Protein AF-A0A953BKZ7-F1 (afdb_monomer)

Nearest PDB structures (foldseek):
  3ayv-assembly4_D  TM=5.550E-01  e=3.483E-03  Thermus thermophilus HB8
  6en3-assembly1_A  TM=4.952E-01  e=7.616E-03  Streptococcus pyogenes
  3bzg-assembly1_A  TM=3.550E-01  e=1.797E-03  Thermus thermophilus
  3c0q-assembly1_A  TM=3.513E-01  e=3.280E-03  Thermus thermophilus
  2q02-assembly1_A  TM=5.111E-01  e=8.981E-02  Salmonella enterica subsp. enterica serovar Typhimurium str. LT2

Structure (mmCIF, N/CA/C/O backbone):
data_AF-A0A953BKZ7-F1
#
_entry.id   AF-A0A953BKZ7-F1
#
loop_
_atom_site.group_PDB
_atom_site.id
_atom_site.type_symbol
_atom_site.label_atom_id
_atom_site.label_alt_id
_atom_site.label_comp_id
_atom_site.label_asym_id
_atom_site.label_entity_id
_atom_site.label_seq_id
_atom_site.pdbx_PDB_ins_code
_atom_site.Cartn_x
_atom_site.Cartn_y
_atom_site.Cartn_z
_atom_site.occupancy
_atom_site.B_iso_or_equiv
_atom_site.auth_seq_id
_atom_site.auth_comp_id
_atom_site.auth_asym_id
_atom_site.auth_atom_id
_atom_site.pdbx_PDB_model_num
ATOM 1 N N . MET A 1 1 ? -6.609 -18.039 8.677 1.00 57.34 1 MET A N 1
ATOM 2 C CA . MET A 1 1 ? -7.449 -17.296 7.707 1.00 57.34 1 MET A CA 1
ATOM 3 C C . MET A 1 1 ? -6.783 -17.400 6.348 1.00 57.34 1 MET A C 1
ATOM 5 O O . MET A 1 1 ? -5.563 -17.446 6.317 1.00 57.34 1 MET A O 1
ATOM 9 N N . GLY A 1 2 ? -7.554 -17.514 5.264 1.00 86.62 2 GLY A N 1
ATOM 10 C CA . GLY A 1 2 ? -6.994 -17.500 3.907 1.00 86.62 2 GLY A CA 1
ATOM 11 C C . GLY A 1 2 ? -6.519 -16.101 3.503 1.00 86.62 2 GLY A C 1
ATOM 12 O O . GLY A 1 2 ? -6.988 -15.110 4.061 1.00 86.62 2 GLY A O 1
ATOM 13 N N . PHE A 1 3 ? -5.602 -16.041 2.539 1.00 94.00 3 PHE A N 1
ATOM 14 C CA . PHE A 1 3 ? -5.091 -14.802 1.952 1.00 94.00 3 PHE A CA 1
ATOM 15 C C . PHE A 1 3 ? -6.224 -14.020 1.264 1.00 94.00 3 PHE A C 1
ATOM 17 O O . PHE A 1 3 ? -6.920 -14.577 0.412 1.00 94.00 3 PHE A O 1
ATOM 24 N N . LYS A 1 4 ? -6.422 -12.745 1.625 1.00 95.50 4 LYS A N 1
ATOM 25 C CA . LYS A 1 4 ? -7.426 -11.864 1.006 1.00 95.50 4 LYS A CA 1
ATOM 26 C C . LYS A 1 4 ? -6.763 -10.871 0.053 1.00 95.50 4 LYS A C 1
ATOM 28 O O . LYS A 1 4 ? -5.707 -10.317 0.355 1.00 95.50 4 LYS A O 1
ATOM 33 N N . LEU A 1 5 ? -7.436 -10.588 -1.060 1.00 97.12 5 LEU A N 1
ATOM 34 C CA . LEU A 1 5 ? -7.135 -9.443 -1.915 1.00 97.12 5 LEU A CA 1
ATOM 35 C C . LEU A 1 5 ? -8.166 -8.345 -1.668 1.00 97.12 5 LEU A C 1
ATOM 37 O O . LEU A 1 5 ? -9.360 -8.546 -1.898 1.00 97.12 5 LEU A O 1
ATOM 41 N N . TYR A 1 6 ? -7.704 -7.191 -1.198 1.00 97.69 6 TYR A N 1
ATOM 42 C CA . TYR A 1 6 ? -8.530 -6.011 -0.991 1.00 97.69 6 TYR A CA 1
ATOM 43 C C . TYR A 1 6 ? -8.588 -5.158 -2.262 1.00 97.69 6 TYR A C 1
ATOM 45 O O . TYR A 1 6 ? -7.582 -4.990 -2.949 1.00 97.69 6 TYR A O 1
ATOM 53 N N . ASN A 1 7 ? -9.760 -4.607 -2.573 1.00 97.00 7 ASN A N 1
ATOM 54 C CA . ASN A 1 7 ? -9.991 -3.767 -3.741 1.00 97.00 7 ASN A CA 1
ATOM 55 C C . ASN A 1 7 ? -9.945 -2.280 -3.383 1.00 97.00 7 ASN A C 1
ATOM 57 O O . ASN A 1 7 ? -10.872 -1.765 -2.757 1.00 97.00 7 ASN A O 1
ATOM 61 N N . LEU A 1 8 ? -8.908 -1.597 -3.857 1.00 95.75 8 LEU A N 1
ATOM 62 C CA . LEU A 1 8 ? -8.793 -0.141 -3.875 1.00 95.75 8 LEU A CA 1
ATOM 63 C C . LEU A 1 8 ? -8.504 0.379 -5.295 1.00 95.75 8 LEU A C 1
ATOM 65 O O . LEU A 1 8 ? -7.878 1.423 -5.482 1.00 95.75 8 LEU A O 1
ATOM 69 N N . LEU A 1 9 ? -8.933 -0.375 -6.308 1.00 95.00 9 LEU A N 1
ATOM 70 C CA . LEU A 1 9 ? -8.812 0.004 -7.709 1.00 95.00 9 LEU A CA 1
ATOM 71 C C . LEU A 1 9 ? -9.889 1.032 -8.069 1.00 95.00 9 LEU A C 1
ATOM 73 O O . LEU A 1 9 ? -11.040 0.931 -7.637 1.00 95.00 9 LEU A O 1
ATOM 77 N N . GLY A 1 10 ? -9.498 2.016 -8.875 1.00 92.31 10 GLY A N 1
ATOM 78 C CA . GLY A 1 10 ? -10.339 3.133 -9.294 1.00 92.31 10 GLY A CA 1
ATOM 79 C C . GLY A 1 10 ? -10.456 3.273 -10.808 1.00 92.31 10 GLY A C 1
ATOM 80 O O . GLY A 1 10 ? -10.409 4.398 -11.295 1.00 92.31 10 GLY A O 1
ATOM 81 N N . PHE A 1 11 ? -10.580 2.168 -11.554 1.00 92.75 11 PHE A N 1
ATOM 82 C CA . PHE A 1 11 ? -10.808 2.236 -13.002 1.00 92.75 11 PHE A CA 1
ATOM 83 C C . PHE A 1 11 ? -12.161 2.901 -13.320 1.00 92.75 11 PHE A C 1
ATOM 85 O O . PHE A 1 11 ? -13.149 2.737 -12.599 1.00 92.75 11 PHE A O 1
ATOM 92 N N . LYS A 1 12 ? -12.226 3.630 -14.436 1.00 92.69 12 LYS A N 1
ATOM 93 C CA . LYS A 1 12 ? -13.479 4.150 -14.987 1.00 92.69 12 LYS A CA 1
ATOM 94 C C . LYS A 1 12 ? -14.351 2.982 -15.438 1.00 92.69 12 LYS A C 1
ATOM 96 O O . LYS A 1 12 ? -13.858 2.090 -16.122 1.00 92.69 12 LYS A O 1
ATOM 101 N N . ASP A 1 13 ? -15.635 3.018 -15.091 1.00 94.38 13 ASP A N 1
ATOM 102 C CA . ASP A 1 13 ? -16.611 1.981 -15.453 1.00 94.38 13 ASP A CA 1
ATOM 103 C C . ASP A 1 13 ? -16.232 0.579 -14.918 1.00 94.38 13 ASP A C 1
ATOM 105 O O . ASP A 1 13 ? -16.624 -0.447 -15.477 1.00 94.38 13 ASP A O 1
ATOM 109 N N . GLN A 1 14 ? -15.465 0.530 -13.816 1.00 94.50 14 GLN A N 1
ATOM 110 C CA . GLN A 1 14 ? -15.101 -0.708 -13.127 1.00 94.50 14 GLN A CA 1
ATOM 111 C C . GLN A 1 14 ? -16.361 -1.446 -12.640 1.00 94.50 14 GLN A C 1
ATOM 113 O O . GLN A 1 14 ? -17.194 -0.836 -11.960 1.00 94.50 14 GLN A O 1
ATOM 118 N N . PRO A 1 15 ? -16.505 -2.753 -12.924 1.00 95.38 15 PRO A N 1
ATOM 119 C CA . PRO A 1 15 ? -17.602 -3.545 -12.389 1.00 95.38 15 PRO A CA 1
ATOM 120 C C . PRO A 1 15 ? -17.424 -3.782 -10.884 1.00 95.38 15 PRO A C 1
ATOM 122 O O . PRO A 1 15 ? -16.370 -3.521 -10.301 1.00 95.38 15 PRO A O 1
ATOM 125 N N . ASP A 1 16 ? -18.448 -4.339 -10.246 1.00 95.31 16 ASP A N 1
ATOM 126 C CA . ASP A 1 16 ? -18.331 -4.804 -8.868 1.00 95.31 16 ASP A CA 1
ATOM 127 C C . ASP A 1 16 ? -17.354 -5.993 -8.776 1.00 95.31 16 ASP A C 1
ATOM 129 O O . ASP A 1 16 ? -17.683 -7.130 -9.120 1.00 95.31 16 ASP A O 1
ATOM 133 N N . LEU A 1 17 ? -16.134 -5.725 -8.301 1.00 94.81 17 LEU A N 1
ATOM 134 C CA . LEU A 1 17 ? -15.082 -6.735 -8.157 1.00 94.81 17 LEU A CA 1
ATOM 135 C C . LEU A 1 17 ? -15.283 -7.660 -6.949 1.00 94.81 17 LEU A C 1
ATOM 137 O O . LEU A 1 17 ? -14.520 -8.613 -6.792 1.00 94.81 17 LEU A O 1
ATOM 141 N N . THR A 1 18 ? -16.325 -7.464 -6.133 1.00 94.81 18 THR A N 1
ATOM 142 C CA . THR A 1 18 ? -16.716 -8.486 -5.148 1.00 94.81 18 THR A CA 1
ATOM 143 C C . THR A 1 18 ? -17.180 -9.774 -5.833 1.00 94.81 18 THR A C 1
ATOM 145 O O . THR A 1 18 ? -16.960 -10.861 -5.302 1.00 94.81 18 THR A O 1
ATOM 148 N N . LEU A 1 19 ? -17.697 -9.681 -7.065 1.00 92.12 19 LEU A N 1
ATOM 149 C CA . LEU A 1 19 ? -18.027 -10.833 -7.914 1.00 92.12 19 LEU A CA 1
ATOM 150 C C . LEU A 1 19 ? -16.782 -11.589 -8.407 1.00 92.12 19 LEU A C 1
ATOM 152 O O . LEU A 1 19 ? -16.861 -12.767 -8.751 1.00 92.12 19 LEU A O 1
ATOM 156 N N . GLU A 1 20 ? -15.623 -10.930 -8.409 1.00 91.25 20 GLU A N 1
ATOM 157 C CA . GLU A 1 20 ? -14.316 -11.551 -8.656 1.00 91.25 20 GLU A CA 1
ATOM 158 C C . GLU A 1 20 ? -13.643 -12.025 -7.353 1.00 91.25 20 GLU A C 1
ATOM 160 O O . GLU A 1 20 ? -12.539 -12.566 -7.386 1.00 91.25 20 GLU A O 1
ATOM 165 N N . GLY A 1 21 ? -14.328 -11.851 -6.215 1.00 92.81 21 GLY A N 1
ATOM 166 C CA . GLY A 1 21 ? -13.920 -12.258 -4.873 1.00 92.81 21 GLY A CA 1
ATOM 167 C C . GLY A 1 21 ? -12.905 -11.331 -4.197 1.00 92.81 21 GLY A C 1
ATOM 168 O O . GLY A 1 21 ? -12.273 -11.726 -3.217 1.00 92.81 21 GLY A O 1
ATOM 169 N N . LEU A 1 22 ? -12.760 -10.090 -4.676 1.00 95.62 22 LEU A N 1
ATOM 170 C CA . LEU A 1 22 ? -12.000 -9.070 -3.955 1.00 95.62 22 LEU A CA 1
ATOM 171 C C . LEU A 1 22 ? -12.838 -8.504 -2.802 1.00 95.62 22 LEU A C 1
ATOM 173 O O . LEU A 1 22 ? -14.048 -8.312 -2.910 1.00 95.62 22 LEU A O 1
ATOM 177 N N . THR A 1 23 ? -12.175 -8.186 -1.694 1.00 96.31 23 THR A N 1
ATOM 178 C CA . THR A 1 23 ? -12.805 -7.604 -0.502 1.00 96.31 23 THR A CA 1
ATOM 179 C C . THR A 1 23 ? -12.736 -6.073 -0.554 1.00 96.31 23 THR A C 1
ATOM 181 O O . THR A 1 23 ? -11.652 -5.536 -0.764 1.00 96.31 23 THR A O 1
ATOM 184 N N . PRO A 1 24 ? -13.828 -5.324 -0.340 1.00 95.94 24 PRO A N 1
ATOM 185 C CA . PRO A 1 24 ? -13.755 -3.865 -0.277 1.00 95.94 24 PRO A CA 1
ATOM 186 C C . PRO A 1 24 ? -12.867 -3.372 0.875 1.00 95.94 24 PRO A C 1
ATOM 188 O O . PRO A 1 24 ? -12.858 -3.951 1.963 1.00 95.94 24 PRO A O 1
ATOM 191 N N . VAL A 1 25 ? -12.153 -2.273 0.647 1.00 96.06 25 VAL A N 1
ATOM 192 C CA . VAL A 1 25 ? -11.412 -1.522 1.670 1.00 96.06 25 VAL A CA 1
ATOM 193 C C . VAL A 1 25 ? -11.904 -0.076 1.676 1.00 96.06 25 VAL A C 1
ATOM 195 O O . VAL A 1 25 ? -12.236 0.481 0.631 1.00 96.06 25 VAL A O 1
ATOM 198 N N . SER A 1 26 ? -11.966 0.540 2.855 1.00 96.25 26 SER A N 1
ATOM 199 C CA . SER A 1 26 ? -12.277 1.967 2.976 1.00 96.25 26 SER A CA 1
ATOM 200 C C . SER A 1 26 ? -10.985 2.771 3.083 1.00 96.25 26 SER A C 1
ATOM 202 O O . SER A 1 26 ? -10.105 2.421 3.867 1.00 96.25 26 SER A O 1
ATOM 204 N N . TRP A 1 27 ? -10.883 3.871 2.337 1.00 95.00 27 TRP A N 1
ATOM 205 C CA . TRP A 1 27 ? -9.676 4.699 2.281 1.00 95.00 27 TRP A CA 1
ATOM 206 C C . TRP A 1 27 ? -9.983 6.172 2.549 1.00 95.00 27 TRP A C 1
ATOM 208 O O . TRP A 1 27 ? -10.858 6.762 1.914 1.00 95.00 27 TRP A O 1
ATOM 218 N N . TYR A 1 28 ? -9.252 6.759 3.493 1.00 95.25 28 TYR A N 1
ATOM 219 C CA . TYR A 1 28 ? -9.280 8.180 3.816 1.00 95.25 28 TYR A CA 1
ATOM 220 C C . TYR A 1 28 ? -7.965 8.827 3.378 1.00 95.25 28 TYR A C 1
ATOM 222 O O . TYR A 1 28 ? -6.975 8.723 4.096 1.00 95.25 28 TYR A O 1
ATOM 230 N N . SER A 1 29 ? -7.954 9.477 2.210 1.00 85.00 29 SER A N 1
ATOM 231 C CA . SER A 1 29 ? -6.751 10.119 1.636 1.00 85.00 29 SER A CA 1
ATOM 232 C C . SER A 1 29 ? -6.921 11.589 1.243 1.00 85.00 29 SER A C 1
ATOM 234 O O . SER A 1 29 ? -5.942 12.271 0.959 1.00 85.00 29 SER A O 1
ATOM 236 N N . ARG A 1 30 ? -8.156 12.109 1.203 1.00 67.81 30 ARG A N 1
ATOM 237 C CA . ARG A 1 30 ? -8.458 13.473 0.711 1.00 67.81 30 ARG A CA 1
ATOM 238 C C . ARG A 1 30 ? -9.006 14.427 1.773 1.00 67.81 30 ARG A C 1
ATOM 240 O O . ARG A 1 30 ? -9.399 15.543 1.445 1.00 67.81 30 ARG A O 1
ATOM 247 N N . GLY A 1 31 ? -9.082 13.986 3.025 1.00 72.81 31 GLY A N 1
ATOM 248 C CA . GLY A 1 31 ? -9.556 14.811 4.132 1.00 72.81 31 GLY A CA 1
ATOM 249 C C . GLY A 1 31 ? -8.414 15.440 4.929 1.00 72.81 31 GLY A C 1
ATOM 250 O O . GLY A 1 31 ? -7.246 15.105 4.751 1.00 72.81 31 GLY A O 1
ATOM 251 N N . GLY A 1 32 ? -8.759 16.360 5.830 1.00 80.69 32 GLY A N 1
ATOM 252 C CA . GLY A 1 32 ? -7.787 16.946 6.752 1.00 80.69 32 GLY A CA 1
ATOM 253 C C . GLY A 1 32 ? -7.273 15.935 7.782 1.00 80.69 32 GLY A C 1
ATOM 254 O O . GLY A 1 32 ? -7.912 14.915 8.047 1.00 80.69 32 GLY A O 1
ATOM 255 N N . TYR A 1 33 ? -6.148 16.267 8.416 1.00 87.56 33 TYR A N 1
ATOM 256 C CA . TYR A 1 33 ? -5.504 15.478 9.480 1.00 87.56 33 TYR A CA 1
ATOM 257 C C . TYR A 1 33 ? -6.240 15.529 10.833 1.00 87.56 33 TYR A C 1
ATOM 259 O O . TYR A 1 33 ? -5.694 15.113 11.854 1.00 87.56 33 TYR A O 1
ATOM 267 N N . ASP A 1 34 ? -7.448 16.094 10.866 1.00 93.25 34 ASP A N 1
ATOM 268 C CA . ASP A 1 34 ? -8.215 16.309 12.088 1.00 93.25 34 ASP A CA 1
ATOM 269 C C . ASP A 1 34 ? -8.774 14.973 12.617 1.00 93.25 34 ASP A C 1
ATOM 271 O O . ASP A 1 34 ? -9.568 14.323 11.924 1.00 93.25 34 ASP A O 1
ATOM 275 N N . PRO A 1 35 ? -8.416 14.557 13.847 1.00 96.31 35 PRO A N 1
ATOM 276 C CA . PRO A 1 35 ? -8.907 13.314 14.431 1.00 96.31 35 PRO A CA 1
ATOM 277 C C . PRO A 1 35 ? -10.435 13.256 14.561 1.00 96.31 35 PRO A C 1
ATOM 279 O O . PRO A 1 35 ? -10.994 12.165 14.490 1.00 96.31 35 PRO A O 1
ATOM 282 N N . VAL A 1 36 ? -11.137 14.382 14.717 1.00 96.50 36 VAL A N 1
ATOM 283 C CA . VAL A 1 36 ? -12.610 14.397 14.779 1.00 96.50 36 VAL A CA 1
ATOM 284 C C . VAL A 1 36 ? -13.205 13.991 13.432 1.00 96.50 36 VAL A C 1
ATOM 286 O O . VAL A 1 36 ? -14.126 13.174 13.375 1.00 96.50 36 VAL A O 1
ATOM 289 N N . VAL A 1 37 ? -12.649 14.516 12.338 1.00 96.25 37 VAL A N 1
ATOM 290 C CA . VAL A 1 37 ? -13.095 14.187 10.976 1.00 96.25 37 VAL A CA 1
ATOM 291 C C . VAL A 1 37 ? -12.789 12.726 10.652 1.00 96.25 37 VAL A C 1
ATOM 293 O O . VAL A 1 37 ? -13.654 12.021 10.133 1.00 96.25 37 VAL A O 1
ATOM 296 N N . VAL A 1 38 ? -11.597 12.249 11.015 1.00 97.31 38 VAL A N 1
ATOM 297 C CA . VAL A 1 38 ? -11.186 10.851 10.811 1.00 97.31 38 VAL A CA 1
ATOM 298 C C . VAL A 1 38 ? -12.068 9.886 11.606 1.00 97.31 38 VAL A C 1
ATOM 300 O O . VAL A 1 38 ? -12.509 8.873 11.069 1.00 97.31 38 VAL A O 1
ATOM 303 N N . GLY A 1 39 ? -12.358 10.203 12.870 1.00 97.25 39 GLY A N 1
ATOM 304 C CA . GLY A 1 39 ? -13.240 9.401 13.715 1.00 97.25 39 GLY A CA 1
ATOM 305 C C . GLY A 1 39 ? -14.653 9.304 13.143 1.00 97.25 39 GLY A C 1
ATOM 306 O O . GLY A 1 39 ? -15.187 8.206 12.966 1.00 97.25 39 GLY A O 1
ATOM 307 N N . LYS A 1 40 ? -15.222 10.444 12.730 1.00 96.94 40 LYS A N 1
ATOM 308 C CA . LYS A 1 40 ? -16.518 10.471 12.044 1.00 96.94 40 LYS A CA 1
ATOM 309 C C . LYS A 1 40 ? -16.500 9.604 10.784 1.00 96.94 40 LYS A C 1
ATOM 311 O O . LYS A 1 40 ? -17.363 8.741 10.643 1.00 96.94 40 LYS A O 1
ATOM 316 N N . TRP A 1 41 ? -15.504 9.781 9.913 1.00 97.06 41 TRP A N 1
ATOM 317 C CA . TRP A 1 41 ? -15.356 8.962 8.710 1.00 97.06 41 TRP A CA 1
ATOM 318 C C . TRP A 1 41 ? -15.328 7.467 9.046 1.00 97.06 41 TRP A C 1
ATOM 320 O O . TRP A 1 41 ? -16.078 6.703 8.441 1.00 97.06 41 TRP A O 1
ATOM 330 N N . ALA A 1 42 ? -14.530 7.051 10.035 1.00 97.06 42 ALA A N 1
ATOM 331 C CA . ALA A 1 42 ? -14.410 5.652 10.446 1.00 97.06 42 ALA A CA 1
ATOM 332 C C . ALA A 1 42 ? -15.741 5.070 10.955 1.00 97.06 42 ALA A C 1
ATOM 334 O O . ALA A 1 42 ? -16.053 3.911 10.675 1.00 97.06 42 ALA A O 1
ATOM 335 N N . SER A 1 43 ? -16.551 5.871 11.654 1.00 97.06 43 SER A N 1
ATOM 336 C CA . SER A 1 43 ? -17.875 5.465 12.155 1.00 97.06 43 SER A CA 1
ATOM 337 C C . SER A 1 43 ? -18.889 5.154 11.045 1.00 97.06 43 SER A C 1
ATOM 339 O O . SER A 1 43 ? -19.828 4.379 11.246 1.00 97.06 43 SER A O 1
ATOM 341 N N . GLU A 1 44 ? -18.678 5.717 9.856 1.00 96.25 44 GLU A N 1
ATOM 342 C CA . GLU A 1 44 ? -19.540 5.544 8.685 1.00 96.25 44 GLU A CA 1
ATOM 343 C C . GLU A 1 44 ? -19.123 4.329 7.834 1.00 96.25 44 GLU A C 1
ATOM 345 O O . GLU A 1 44 ? -19.889 3.872 6.981 1.00 96.25 44 GLU A O 1
ATOM 350 N N . GLN A 1 45 ? -17.931 3.768 8.077 1.00 96.44 45 GLN A N 1
ATOM 351 C CA . GLN A 1 45 ? -17.396 2.657 7.294 1.00 96.44 45 GLN A CA 1
ATOM 352 C C . GLN A 1 45 ? -17.907 1.295 7.774 1.00 96.44 45 GLN A C 1
ATOM 354 O O . GLN A 1 45 ? -18.135 1.057 8.962 1.00 96.44 45 GLN A O 1
ATOM 359 N N . LYS A 1 46 ? -18.046 0.368 6.819 1.00 95.06 46 LYS A N 1
ATOM 360 C CA . LYS A 1 46 ? -18.432 -1.033 7.068 1.00 95.06 46 LYS A CA 1
ATOM 361 C C . LYS A 1 46 ? -17.312 -2.036 6.779 1.00 95.06 46 LYS A C 1
ATOM 363 O O . LYS A 1 46 ? -17.393 -3.161 7.259 1.00 95.06 46 LYS A O 1
ATOM 368 N N . SER A 1 47 ? -16.300 -1.642 6.007 1.00 96.00 47 SER A N 1
ATOM 369 C CA . SER A 1 47 ? -15.193 -2.502 5.575 1.00 96.00 47 SER A CA 1
ATOM 370 C C . SER A 1 47 ? -14.403 -3.067 6.757 1.00 96.00 47 SER A C 1
ATOM 372 O O . SER A 1 47 ? -14.254 -2.400 7.779 1.00 96.00 47 SER A O 1
ATOM 374 N N . ASP A 1 48 ? -13.849 -4.269 6.593 1.00 96.06 48 ASP A N 1
ATOM 375 C CA . ASP A 1 48 ? -12.978 -4.911 7.593 1.00 96.06 48 ASP A CA 1
ATOM 376 C C . ASP A 1 48 ? -11.554 -4.335 7.608 1.00 96.06 48 ASP A C 1
ATOM 378 O O . ASP A 1 48 ? -10.762 -4.647 8.492 1.00 96.06 48 ASP A O 1
ATOM 382 N N . LEU A 1 49 ? -11.217 -3.492 6.634 1.00 98.00 49 LEU A N 1
ATOM 383 C CA . LEU A 1 49 ? -9.943 -2.797 6.553 1.00 98.00 49 LEU A CA 1
ATOM 384 C C . LEU A 1 49 ? -10.201 -1.318 6.273 1.00 98.00 49 LEU A C 1
ATOM 386 O O . LEU A 1 49 ? -10.876 -0.972 5.298 1.00 98.00 49 LEU A O 1
ATOM 390 N N . LEU A 1 50 ? -9.669 -0.461 7.143 1.00 97.88 50 LEU A N 1
ATOM 391 C CA . LEU A 1 50 ? -9.701 0.990 7.012 1.00 97.88 50 LEU A CA 1
ATOM 392 C C . LEU A 1 50 ? -8.265 1.492 6.853 1.00 97.88 50 LEU A C 1
ATOM 394 O O . LEU A 1 50 ? -7.425 1.288 7.732 1.00 97.88 50 LEU A O 1
ATOM 398 N N . ILE A 1 51 ? -7.989 2.166 5.743 1.00 97.50 51 ILE A N 1
ATOM 399 C CA . ILE A 1 51 ? -6.705 2.813 5.485 1.00 97.50 51 ILE A CA 1
ATOM 400 C C . ILE A 1 51 ? -6.860 4.307 5.734 1.00 97.50 51 ILE A C 1
ATOM 402 O O . ILE A 1 51 ? -7.647 4.975 5.061 1.00 97.50 51 ILE A O 1
ATOM 406 N N . VAL A 1 52 ? -6.081 4.829 6.674 1.00 96.19 52 VAL A N 1
ATOM 407 C CA . VAL A 1 52 ? -5.941 6.267 6.910 1.00 96.19 52 VAL A CA 1
ATOM 408 C C . VAL A 1 52 ? -4.612 6.699 6.316 1.00 96.19 52 VAL A C 1
ATOM 410 O O . VAL A 1 52 ? -3.567 6.198 6.717 1.00 96.19 52 VAL A O 1
ATOM 413 N N . ASP A 1 53 ? -4.652 7.590 5.335 1.00 92.12 53 ASP A N 1
ATOM 414 C CA . ASP A 1 53 ? -3.505 7.909 4.499 1.00 92.12 53 ASP A CA 1
ATOM 415 C C . ASP A 1 53 ? -3.183 9.402 4.511 1.00 92.12 53 ASP A C 1
ATOM 417 O O . ASP A 1 53 ? -3.998 10.232 4.110 1.00 92.12 53 ASP A O 1
ATOM 421 N N . PHE A 1 54 ? -1.969 9.715 4.967 1.00 90.50 54 PHE A N 1
ATOM 422 C CA . PHE A 1 54 ? -1.448 11.065 5.162 1.00 90.50 54 PHE A CA 1
ATOM 423 C C . PHE A 1 54 ? -0.051 11.205 4.559 1.00 90.50 54 PHE A C 1
ATOM 425 O O . PHE A 1 54 ? 0.918 11.491 5.270 1.00 90.50 54 PHE A O 1
ATOM 432 N N . GLU A 1 55 ? 0.062 11.007 3.248 1.00 82.44 55 GLU A N 1
ATOM 433 C CA . GLU A 1 55 ? 1.322 11.181 2.506 1.00 82.44 55 GLU A CA 1
ATOM 434 C C . GLU A 1 55 ? 1.898 12.603 2.613 1.00 82.44 55 GLU A C 1
ATOM 436 O O . GLU A 1 55 ? 3.104 12.798 2.511 1.00 82.44 55 GLU A O 1
ATOM 441 N N . GLY A 1 56 ? 1.054 13.610 2.871 1.00 86.00 56 GLY A N 1
ATOM 442 C CA . GLY A 1 56 ? 1.488 15.004 3.017 1.00 86.00 56 GLY A CA 1
ATOM 443 C C . GLY A 1 56 ? 2.231 15.322 4.321 1.00 86.00 56 GLY A C 1
ATOM 444 O O . GLY A 1 56 ? 2.764 16.422 4.461 1.00 86.00 56 GLY A O 1
ATOM 445 N N . LEU A 1 57 ? 2.271 14.398 5.286 1.00 91.69 57 LEU A N 1
ATOM 446 C CA . LEU A 1 57 ? 2.991 14.578 6.548 1.00 91.69 57 LEU A CA 1
ATOM 447 C C . LEU A 1 57 ? 4.401 13.984 6.469 1.00 91.69 57 LEU A C 1
ATOM 449 O O . LEU A 1 57 ? 4.590 12.890 5.943 1.00 91.69 57 LEU A O 1
ATOM 453 N N . CYS A 1 58 ? 5.374 14.645 7.100 1.00 94.69 58 CYS A N 1
ATOM 454 C CA . CYS A 1 58 ? 6.746 14.146 7.214 1.00 94.69 58 CYS A CA 1
ATOM 455 C C . CYS A 1 58 ? 6.804 12.706 7.763 1.00 94.69 58 CYS A C 1
ATOM 457 O O . CYS A 1 58 ? 6.074 12.365 8.699 1.00 94.69 58 CYS A O 1
ATOM 459 N N . SER A 1 59 ? 7.663 11.870 7.179 1.00 93.62 59 SER A N 1
ATOM 460 C CA . SER A 1 59 ? 7.787 10.436 7.490 1.00 93.62 59 SER A CA 1
ATOM 461 C C . SER A 1 59 ? 9.201 9.872 7.339 1.00 93.62 59 SER A C 1
ATOM 463 O O . SER A 1 59 ? 9.416 8.723 7.717 1.00 93.62 59 SER A O 1
ATOM 465 N N . ASP A 1 60 ? 10.157 10.626 6.788 1.00 95.88 60 ASP A N 1
ATOM 466 C CA . ASP A 1 60 ? 11.493 10.107 6.479 1.00 95.88 60 ASP A CA 1
ATOM 467 C C . ASP A 1 60 ? 12.598 11.032 7.002 1.00 95.88 60 ASP A C 1
ATOM 469 O O . ASP A 1 60 ? 12.899 12.076 6.418 1.00 95.88 60 ASP A O 1
ATOM 473 N N . VAL A 1 61 ? 13.243 10.625 8.100 1.00 96.75 61 VAL A N 1
ATOM 474 C CA . VAL A 1 61 ? 14.310 11.410 8.751 1.00 96.75 61 VAL A CA 1
ATOM 475 C C . VAL A 1 61 ? 15.613 11.455 7.946 1.00 96.75 61 VAL A C 1
ATOM 477 O O . VAL A 1 61 ? 16.531 12.183 8.312 1.00 96.75 61 VAL A O 1
ATOM 480 N N . ARG A 1 62 ? 15.719 10.695 6.846 1.00 96.19 62 ARG A N 1
ATOM 481 C CA . ARG A 1 62 ? 16.873 10.753 5.933 1.00 96.19 62 ARG A CA 1
ATOM 482 C C . ARG A 1 62 ? 16.847 12.011 5.071 1.00 96.19 62 ARG A C 1
ATOM 484 O O . ARG A 1 62 ? 17.896 12.481 4.645 1.00 96.19 62 ARG A O 1
ATOM 491 N N . VAL A 1 63 ? 15.650 12.534 4.797 1.00 95.88 63 VAL A N 1
ATOM 492 C CA . VAL A 1 63 ? 15.433 13.676 3.891 1.00 95.88 63 VAL A CA 1
ATOM 493 C C . VAL A 1 63 ? 14.647 14.818 4.541 1.00 95.88 63 VAL A C 1
ATOM 495 O O . VAL A 1 63 ? 14.579 15.913 3.985 1.00 95.88 63 VAL A O 1
ATOM 498 N N . GLN A 1 64 ? 14.078 14.602 5.728 1.00 97.12 64 GLN A N 1
ATOM 499 C CA . GLN A 1 64 ? 13.317 15.591 6.493 1.00 97.12 64 GLN A CA 1
ATOM 500 C C . GLN A 1 64 ? 13.887 15.748 7.905 1.00 97.12 64 GLN A C 1
ATOM 502 O O . GLN A 1 64 ? 14.502 14.842 8.459 1.00 97.12 64 GLN A O 1
ATOM 507 N N . LYS A 1 65 ? 13.647 16.911 8.520 1.00 97.69 65 LYS A N 1
ATOM 508 C CA . LYS A 1 65 ? 14.041 17.166 9.913 1.00 97.69 65 LYS A CA 1
ATOM 509 C C . LYS A 1 65 ? 13.276 16.253 10.873 1.00 97.69 65 LYS A C 1
ATOM 511 O O . LYS A 1 65 ? 12.064 16.077 10.718 1.00 97.69 65 LYS A O 1
ATOM 516 N N . ALA A 1 66 ? 13.958 15.750 11.901 1.00 97.38 66 ALA A N 1
ATOM 517 C CA . ALA A 1 66 ? 13.377 14.851 12.898 1.00 97.38 66 ALA A CA 1
ATOM 518 C C . ALA A 1 66 ? 12.159 15.464 13.609 1.00 97.38 66 ALA A C 1
ATOM 520 O O . ALA A 1 66 ? 11.178 14.764 13.854 1.00 97.38 66 ALA A O 1
ATOM 521 N N . GLU A 1 67 ? 12.170 16.774 13.869 1.00 97.81 67 GLU A N 1
ATOM 522 C CA . GLU A 1 67 ? 11.049 17.485 14.492 1.00 97.81 67 GLU A CA 1
ATOM 523 C C . GLU A 1 67 ? 9.800 17.458 13.604 1.00 97.81 67 GLU A C 1
ATOM 525 O O . GLU A 1 67 ? 8.694 17.272 14.107 1.00 97.81 67 GLU A O 1
ATOM 530 N N . CYS A 1 68 ? 9.969 17.586 12.282 1.00 97.31 68 CYS A N 1
ATOM 531 C CA . CYS A 1 68 ? 8.850 17.503 11.346 1.00 97.31 68 CYS A CA 1
ATOM 532 C C . CYS A 1 68 ? 8.250 16.095 11.336 1.00 97.31 68 CYS A C 1
ATOM 534 O O . CYS A 1 68 ? 7.032 15.934 11.408 1.00 97.31 68 CYS A O 1
ATOM 536 N N . VAL A 1 69 ? 9.101 15.065 11.284 1.00 96.94 69 VAL A N 1
ATOM 537 C CA . VAL A 1 69 ? 8.649 13.666 11.302 1.00 96.94 69 VAL A CA 1
ATOM 538 C C . VAL A 1 69 ? 7.938 13.348 12.622 1.00 96.94 69 VAL A C 1
ATOM 540 O O . VAL A 1 69 ? 6.858 12.763 12.608 1.00 96.94 69 VAL A O 1
ATOM 543 N N . ALA A 1 70 ? 8.462 13.813 13.760 1.00 97.25 70 ALA A N 1
ATOM 544 C CA . ALA A 1 70 ? 7.821 13.647 15.064 1.00 97.25 70 ALA A CA 1
ATOM 545 C C . ALA A 1 70 ? 6.440 14.329 15.146 1.00 97.25 70 ALA A C 1
ATOM 547 O O . ALA A 1 70 ? 5.492 13.739 15.667 1.00 97.25 70 ALA A O 1
ATOM 548 N N . GLN A 1 71 ? 6.293 15.538 14.592 1.00 96.56 71 GLN A N 1
ATOM 549 C CA . GLN A 1 71 ? 4.994 16.217 14.491 1.00 96.56 71 GLN A CA 1
ATOM 550 C C . GLN A 1 71 ? 4.018 15.433 13.603 1.00 96.56 71 GLN A C 1
ATOM 552 O O . GLN A 1 71 ? 2.882 15.179 14.009 1.00 96.56 71 GLN A O 1
ATOM 557 N N . GLY A 1 72 ? 4.480 14.966 12.439 1.00 95.56 72 GLY A N 1
ATOM 558 C CA . GLY A 1 72 ? 3.694 14.114 11.547 1.00 95.56 72 GLY A CA 1
ATOM 559 C C . GLY A 1 72 ? 3.259 12.803 12.212 1.00 95.56 72 GLY A C 1
ATOM 560 O O . GLY A 1 72 ? 2.133 12.347 12.011 1.00 95.56 72 GLY A O 1
ATOM 561 N N . HIS A 1 73 ? 4.108 12.202 13.049 1.00 96.06 73 HIS A N 1
ATOM 562 C CA . HIS A 1 73 ? 3.753 11.033 13.856 1.00 96.06 73 HIS A CA 1
ATOM 563 C C . HIS A 1 73 ? 2.665 11.338 14.881 1.00 96.06 73 HIS A C 1
ATOM 565 O O . HIS A 1 73 ? 1.706 10.576 14.978 1.00 96.06 73 HIS A O 1
ATOM 571 N N . ALA A 1 74 ? 2.766 12.452 15.609 1.00 96.75 74 ALA A N 1
ATOM 572 C CA . ALA A 1 74 ? 1.750 12.841 16.585 1.00 96.75 74 ALA A CA 1
ATOM 573 C C . ALA A 1 74 ? 0.367 13.021 15.930 1.00 96.75 74 ALA A C 1
ATOM 575 O O . ALA A 1 74 ? -0.638 12.545 16.462 1.00 96.75 74 ALA A O 1
ATOM 576 N N . GLN A 1 75 ? 0.321 13.635 14.743 1.00 95.75 75 GLN A N 1
ATOM 577 C CA . GLN A 1 75 ? -0.916 13.800 13.972 1.00 95.75 75 GLN A CA 1
ATOM 578 C C . GLN A 1 75 ? -1.488 12.453 13.505 1.00 95.75 75 GLN A C 1
ATOM 580 O O . GLN A 1 75 ? -2.677 12.192 13.696 1.00 95.75 75 GLN A O 1
ATOM 585 N N . ARG A 1 76 ? -0.644 11.563 12.963 1.00 95.56 76 ARG A N 1
ATOM 586 C CA . ARG A 1 76 ? -1.045 10.199 12.575 1.00 95.56 76 ARG A CA 1
ATOM 587 C C . ARG A 1 76 ? -1.608 9.412 13.756 1.00 95.56 76 ARG A C 1
ATOM 589 O O . ARG A 1 76 ? -2.702 8.868 13.658 1.00 95.56 76 ARG A O 1
ATOM 596 N N . ILE A 1 77 ? -0.910 9.412 14.890 1.00 97.06 77 ILE A N 1
ATOM 597 C CA . ILE A 1 77 ? -1.331 8.716 16.114 1.00 97.06 77 ILE A CA 1
ATOM 598 C C . ILE A 1 77 ? -2.706 9.203 16.583 1.00 97.06 77 ILE A C 1
ATOM 600 O O . ILE A 1 77 ? -3.581 8.386 16.873 1.00 97.06 77 ILE A O 1
ATOM 604 N N . ALA A 1 78 ? -2.929 10.520 16.629 1.00 97.69 78 ALA A N 1
ATOM 605 C CA . ALA A 1 78 ? -4.218 11.078 17.032 1.00 97.69 78 ALA A CA 1
ATOM 606 C C . ALA A 1 78 ? -5.359 10.602 16.114 1.00 97.69 78 ALA A C 1
ATOM 608 O O . ALA A 1 78 ? -6.416 10.189 16.599 1.00 97.69 78 ALA A O 1
ATOM 609 N N . ALA A 1 79 ? -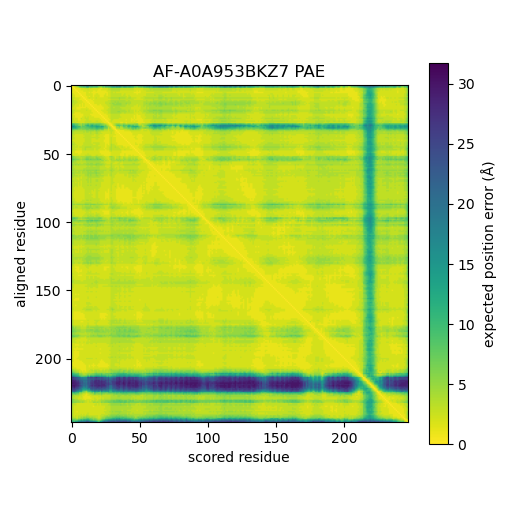5.128 10.605 14.801 1.00 96.81 79 ALA A N 1
ATOM 610 C CA . ALA A 1 79 ? -6.092 10.144 13.812 1.00 96.81 79 ALA A CA 1
ATOM 611 C C . ALA A 1 79 ? -6.360 8.634 13.894 1.00 96.81 79 ALA A C 1
ATOM 613 O O . ALA A 1 79 ? -7.519 8.223 13.892 1.00 96.81 79 ALA A O 1
ATOM 614 N N . PHE A 1 80 ? -5.322 7.803 14.024 1.00 97.25 80 PHE A N 1
ATOM 615 C CA . PHE A 1 80 ? -5.480 6.351 14.157 1.00 97.25 80 PHE A CA 1
ATOM 616 C C . PHE A 1 80 ? -6.268 5.994 15.417 1.00 97.25 80 PHE A C 1
ATOM 618 O O . PHE A 1 80 ? -7.185 5.177 15.363 1.00 97.25 80 PHE A O 1
ATOM 625 N N . ARG A 1 81 ? -5.985 6.661 16.543 1.00 97.94 81 ARG A N 1
ATOM 626 C CA . ARG A 1 81 ? -6.750 6.486 17.786 1.00 97.94 81 ARG A CA 1
ATOM 627 C C . ARG A 1 81 ? -8.209 6.891 17.629 1.00 97.94 81 ARG A C 1
ATOM 629 O O . ARG A 1 81 ? -9.080 6.187 18.133 1.00 97.94 81 ARG A O 1
ATOM 636 N N . ALA A 1 82 ? -8.487 7.988 16.927 1.00 98.00 82 ALA A N 1
ATOM 637 C CA . ALA A 1 82 ? -9.859 8.396 16.648 1.00 98.00 82 ALA A CA 1
ATOM 638 C C . ALA A 1 82 ? -10.588 7.385 15.753 1.00 98.00 82 ALA A C 1
ATOM 640 O O . ALA A 1 82 ? -11.688 6.963 16.097 1.00 98.00 82 ALA A O 1
ATOM 641 N N . ALA A 1 83 ? -9.949 6.912 14.677 1.00 97.50 83 ALA A N 1
ATOM 642 C CA . ALA A 1 83 ? -10.504 5.861 13.827 1.00 97.50 83 ALA A CA 1
ATOM 643 C C . ALA A 1 83 ? -10.806 4.582 14.625 1.00 97.50 83 ALA A C 1
ATOM 645 O O . ALA A 1 83 ? -11.886 4.014 14.499 1.00 97.50 83 ALA A O 1
ATOM 646 N N . LYS A 1 84 ? -9.881 4.148 15.493 1.00 97.31 84 LYS A N 1
ATOM 647 C CA . LYS A 1 84 ? -10.067 2.970 16.354 1.00 97.31 84 LYS A CA 1
ATOM 648 C C . LYS A 1 84 ? -11.211 3.126 17.348 1.00 97.31 84 LYS A C 1
ATOM 650 O O . LYS A 1 84 ? -11.925 2.156 17.583 1.00 97.31 84 LYS A O 1
ATOM 655 N N . ARG A 1 85 ? -11.349 4.311 17.946 1.00 97.62 85 ARG A N 1
ATOM 656 C CA . ARG A 1 85 ? -12.396 4.616 18.926 1.00 97.62 85 ARG A CA 1
ATOM 657 C C . ARG A 1 85 ? -13.778 4.657 18.277 1.00 97.62 85 ARG A C 1
ATOM 659 O O . ARG A 1 85 ? -14.724 4.139 18.859 1.00 97.62 85 ARG A O 1
ATOM 666 N N . ASP A 1 86 ? -13.877 5.257 17.093 1.00 97.75 86 ASP A N 1
ATOM 667 C CA . ASP A 1 86 ? -15.166 5.629 16.507 1.00 97.75 86 ASP A CA 1
ATOM 668 C C . ASP A 1 86 ? -15.646 4.651 15.419 1.00 97.75 86 ASP A C 1
ATOM 670 O O . ASP A 1 86 ? -16.812 4.713 15.025 1.00 97.75 86 ASP A O 1
ATOM 674 N N . LYS A 1 87 ? -14.796 3.727 14.936 1.00 96.81 87 LYS A N 1
ATOM 675 C CA . LYS A 1 87 ? -15.204 2.701 13.959 1.00 96.81 87 LYS A CA 1
ATOM 676 C C . LYS A 1 87 ? -16.421 1.917 14.455 1.00 96.81 87 LYS A C 1
ATOM 678 O O . LYS A 1 87 ? -16.464 1.433 15.584 1.00 96.81 87 LYS A O 1
ATOM 683 N N . LYS A 1 88 ? -17.401 1.732 13.570 1.00 93.06 88 LYS A N 1
ATOM 684 C CA . LYS A 1 88 ? -18.622 0.980 13.891 1.00 93.06 88 LYS A CA 1
ATOM 685 C C . LYS A 1 88 ? -18.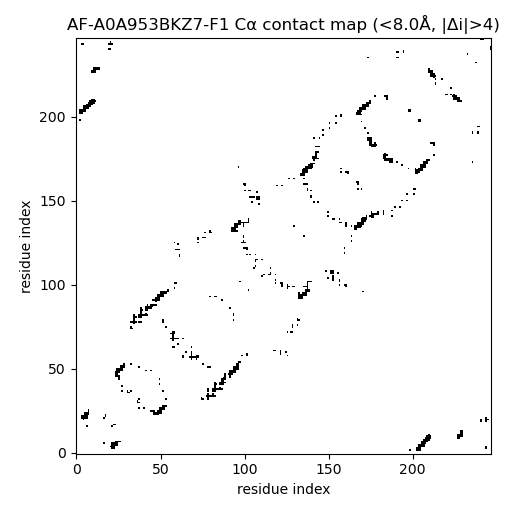442 -0.531 13.757 1.00 93.06 88 LYS A C 1
ATOM 687 O O . LYS A 1 88 ? -19.073 -1.284 14.493 1.00 93.06 88 LYS A O 1
ATOM 692 N N . ASN A 1 89 ? -17.607 -0.976 12.817 1.00 94.81 89 ASN A N 1
ATOM 693 C CA . ASN A 1 89 ? -17.237 -2.381 12.687 1.00 94.81 89 ASN A CA 1
ATOM 694 C C . ASN A 1 89 ? -16.137 -2.708 13.723 1.00 94.81 89 ASN A C 1
ATOM 696 O O . ASN A 1 89 ? -14.997 -2.266 13.547 1.00 94.81 89 ASN A O 1
ATOM 700 N N . PRO A 1 90 ? -16.433 -3.479 14.790 1.00 93.12 90 PRO A N 1
ATOM 701 C CA . PRO A 1 90 ? -15.452 -3.783 15.833 1.00 93.12 90 PRO A CA 1
ATOM 702 C C . PRO A 1 90 ? -14.293 -4.650 15.319 1.00 93.12 90 PRO A C 1
ATOM 704 O O . PRO A 1 90 ? -13.207 -4.619 15.899 1.00 93.12 90 PRO A O 1
ATOM 707 N N . HIS A 1 91 ? -14.496 -5.378 14.217 1.00 93.81 91 HIS A N 1
ATOM 708 C CA . HIS A 1 91 ? -13.485 -6.228 13.590 1.00 93.81 91 HIS A CA 1
ATOM 709 C C . HIS A 1 91 ? -12.613 -5.487 12.576 1.00 93.81 91 HIS A C 1
ATOM 711 O O . HIS A 1 91 ? -11.599 -6.036 12.150 1.00 93.81 91 HIS A O 1
ATOM 717 N N . ALA A 1 92 ? -12.970 -4.252 12.205 1.00 97.12 92 ALA A N 1
ATOM 718 C CA . ALA A 1 92 ? -12.220 -3.523 11.196 1.00 97.12 92 ALA A CA 1
ATOM 719 C C . ALA A 1 92 ? -10.800 -3.208 11.676 1.00 97.12 92 ALA A C 1
ATOM 721 O O . ALA A 1 92 ? -10.614 -2.662 12.763 1.00 97.12 92 ALA A O 1
ATOM 722 N N . GLN A 1 93 ? -9.800 -3.538 10.871 1.00 98.06 93 GLN A N 1
ATOM 723 C CA . GLN A 1 93 ? -8.397 -3.259 11.145 1.00 98.06 93 GLN A CA 1
ATOM 724 C C . GLN A 1 93 ? -8.021 -1.878 10.605 1.00 98.06 93 GLN A C 1
ATOM 726 O O . GLN A 1 93 ? -8.454 -1.494 9.518 1.00 98.06 93 GLN A O 1
ATOM 731 N N . ILE A 1 94 ? -7.208 -1.134 11.355 1.00 97.94 94 ILE A N 1
ATOM 732 C CA . ILE A 1 94 ? -6.666 0.158 10.925 1.00 97.94 94 ILE A CA 1
ATOM 733 C C . ILE A 1 94 ? -5.241 -0.012 10.391 1.00 97.94 94 ILE A C 1
ATOM 735 O O . ILE A 1 94 ? -4.366 -0.528 11.093 1.00 97.94 94 ILE A O 1
ATOM 739 N N . GLY A 1 95 ? -5.013 0.463 9.168 1.00 97.31 95 GLY A N 1
ATOM 740 C CA . GLY A 1 95 ? -3.707 0.547 8.516 1.00 97.31 95 GLY A CA 1
ATOM 741 C C . GLY A 1 95 ? -3.400 1.961 8.012 1.00 97.31 95 GLY A C 1
ATOM 742 O O . GLY A 1 95 ? -4.274 2.829 7.969 1.00 97.31 95 GLY A O 1
ATOM 743 N N . THR A 1 96 ? -2.155 2.178 7.592 1.00 95.62 96 THR A N 1
ATOM 744 C CA . THR A 1 96 ? -1.709 3.406 6.912 1.00 95.62 96 THR A CA 1
ATOM 745 C C . THR A 1 96 ? -0.887 3.047 5.688 1.00 95.62 96 THR A C 1
ATOM 747 O O . THR A 1 96 ? -0.122 2.084 5.713 1.00 95.62 96 THR A O 1
ATOM 750 N N . TYR A 1 97 ? -1.019 3.841 4.633 1.00 93.75 97 TYR A N 1
ATOM 751 C CA . TYR A 1 97 ? -0.217 3.691 3.427 1.00 93.75 97 TYR A CA 1
ATOM 752 C C . TYR A 1 97 ? 1.230 4.174 3.662 1.00 93.75 97 TYR A C 1
ATOM 754 O O . TYR A 1 97 ? 1.440 5.261 4.191 1.00 93.75 97 TYR A O 1
ATOM 762 N N . ALA A 1 98 ? 2.216 3.341 3.304 1.00 86.75 98 ALA A N 1
ATOM 763 C CA . ALA A 1 98 ? 3.616 3.698 3.008 1.00 86.75 98 ALA A CA 1
ATOM 764 C C . ALA A 1 98 ? 4.466 4.454 4.066 1.00 86.75 98 ALA A C 1
ATOM 766 O O . ALA A 1 98 ? 5.458 5.088 3.702 1.00 86.75 98 ALA A O 1
ATOM 767 N N . VAL A 1 99 ? 4.142 4.375 5.365 1.00 88.44 99 VAL A N 1
ATOM 768 C CA . VAL A 1 99 ? 4.952 5.008 6.442 1.00 88.44 99 VAL A CA 1
ATOM 769 C C . VAL A 1 99 ? 5.680 3.997 7.336 1.00 88.44 99 VAL A C 1
ATOM 771 O O . VAL A 1 99 ? 6.758 4.286 7.862 1.00 88.44 99 VAL A O 1
ATOM 774 N N . CYS A 1 100 ? 5.115 2.801 7.489 1.00 90.56 100 CYS A N 1
ATOM 775 C CA . CYS A 1 100 ? 5.731 1.683 8.193 1.00 90.56 100 CYS A CA 1
ATOM 776 C C . CYS A 1 100 ? 5.804 0.493 7.234 1.00 90.56 100 CYS A C 1
ATOM 778 O O . CYS A 1 100 ? 4.764 -0.079 6.922 1.00 90.56 100 CYS A O 1
ATOM 780 N N . PRO A 1 101 ? 6.996 0.112 6.760 1.00 94.38 101 PRO A N 1
ATOM 781 C CA . PRO A 1 101 ? 8.191 0.948 6.644 1.00 94.38 101 PRO A CA 1
ATOM 782 C C . PRO A 1 101 ? 7.998 2.097 5.641 1.00 94.38 101 PRO A C 1
ATOM 784 O O . PRO A 1 101 ? 7.067 2.090 4.831 1.00 94.38 101 PRO A O 1
ATOM 787 N N . VAL A 1 102 ? 8.928 3.053 5.655 1.00 94.06 102 VAL A N 1
ATOM 788 C CA . VAL A 1 102 ? 9.161 3.915 4.491 1.00 94.06 102 VAL A CA 1
ATOM 789 C C . VAL A 1 102 ? 9.769 3.047 3.396 1.00 94.06 102 VAL A C 1
ATOM 791 O O . VAL A 1 102 ? 10.827 2.438 3.589 1.00 94.06 102 VAL A O 1
ATOM 794 N N . GLY A 1 103 ? 9.091 2.985 2.252 1.00 93.00 103 GLY A N 1
ATOM 795 C CA . GLY A 1 103 ? 9.526 2.187 1.114 1.00 93.00 103 GLY A CA 1
ATOM 796 C C . GLY A 1 103 ? 10.866 2.660 0.549 1.00 93.00 103 GLY A C 1
ATOM 797 O O . GLY A 1 103 ? 11.076 3.856 0.354 1.00 93.00 103 GLY A O 1
ATOM 798 N N . ASP A 1 104 ? 11.763 1.725 0.242 1.00 95.56 104 ASP A N 1
ATOM 799 C CA . ASP A 1 104 ? 13.011 2.028 -0.466 1.00 95.56 104 ASP A CA 1
ATOM 800 C C . ASP A 1 104 ? 13.338 0.934 -1.482 1.00 95.56 104 ASP A C 1
ATOM 802 O O . ASP A 1 104 ? 13.571 -0.212 -1.103 1.00 95.56 104 ASP A O 1
ATOM 806 N N . TYR A 1 105 ? 13.341 1.289 -2.771 1.00 96.56 105 TYR A N 1
ATOM 807 C CA . TYR A 1 105 ? 13.694 0.374 -3.858 1.00 96.56 1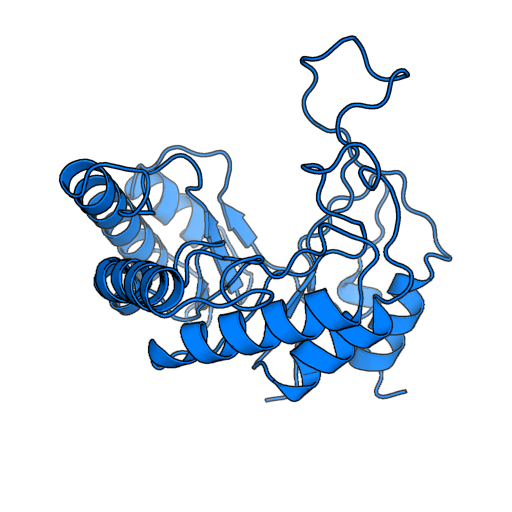05 TYR A CA 1
ATOM 808 C C . TYR A 1 105 ? 15.203 0.164 -3.966 1.00 96.56 105 TYR A C 1
ATOM 810 O O . TYR A 1 105 ? 15.679 -0.962 -4.096 1.00 96.56 105 TYR A O 1
ATOM 818 N N . TRP A 1 106 ? 15.980 1.244 -3.931 1.00 96.56 106 TRP A N 1
ATOM 819 C CA . TRP A 1 106 ? 17.386 1.189 -4.317 1.00 96.56 106 TRP A CA 1
ATOM 820 C C . TRP A 1 106 ? 18.291 0.685 -3.205 1.00 96.56 106 TRP A C 1
ATOM 822 O O . TRP A 1 106 ? 19.274 0.013 -3.507 1.00 96.56 106 TRP A O 1
ATOM 832 N N . THR A 1 107 ? 17.970 0.963 -1.944 1.00 96.81 107 THR A N 1
ATOM 833 C CA . THR A 1 107 ? 18.744 0.454 -0.806 1.00 96.81 107 THR A CA 1
ATOM 834 C C . THR A 1 107 ? 18.811 -1.080 -0.782 1.00 96.81 107 THR A C 1
ATOM 836 O O . THR A 1 107 ? 19.920 -1.601 -0.708 1.00 96.81 107 THR A O 1
ATOM 839 N N . PRO A 1 108 ? 17.708 -1.843 -0.906 1.00 95.88 108 PRO A N 1
ATOM 840 C CA . PRO A 1 108 ? 17.793 -3.305 -0.946 1.00 95.88 108 PRO A CA 1
ATOM 841 C C . PRO A 1 108 ? 18.319 -3.862 -2.278 1.00 95.88 108 PRO A C 1
ATOM 843 O O . PRO A 1 108 ? 18.935 -4.926 -2.295 1.00 95.88 108 PRO A O 1
ATOM 846 N N . VAL A 1 109 ? 18.101 -3.170 -3.403 1.00 97.50 109 VAL A N 1
ATOM 847 C CA . VAL A 1 109 ? 18.544 -3.646 -4.728 1.00 97.50 109 VAL A CA 1
ATOM 848 C C . VAL A 1 109 ? 20.043 -3.413 -4.955 1.00 97.50 109 VAL A C 1
ATOM 850 O O . VAL A 1 109 ? 20.708 -4.258 -5.556 1.00 97.50 109 VAL A O 1
ATOM 853 N N . MET A 1 110 ? 20.584 -2.299 -4.456 1.00 96.69 110 MET A N 1
ATOM 854 C CA . MET A 1 110 ? 22.002 -1.923 -4.526 1.00 96.69 110 MET A CA 1
ATOM 855 C C . MET A 1 110 ? 22.500 -1.467 -3.143 1.00 96.69 110 MET A C 1
ATOM 857 O O . MET A 1 110 ? 22.688 -0.263 -2.912 1.00 96.69 110 MET A O 1
ATOM 861 N N . PRO A 1 111 ? 22.695 -2.415 -2.209 1.00 95.94 111 PRO A N 1
ATOM 862 C CA . PRO A 1 111 ? 22.978 -2.091 -0.821 1.00 95.94 111 PRO A CA 1
ATOM 863 C C . PRO A 1 111 ? 24.373 -1.505 -0.624 1.00 95.94 111 PRO A C 1
ATOM 865 O O . PRO A 1 111 ? 25.358 -1.944 -1.214 1.00 95.94 111 PRO A O 1
ATOM 868 N N . SER A 1 112 ? 24.446 -0.549 0.296 1.00 97.50 112 SER A N 1
ATOM 869 C CA . SER A 1 112 ? 25.656 -0.219 1.044 1.00 97.50 112 SER A CA 1
ATOM 870 C C . SER A 1 112 ? 25.314 -0.225 2.530 1.00 97.50 112 SER A C 1
ATOM 872 O O . SER A 1 112 ? 24.155 -0.017 2.902 1.00 97.50 112 SER A O 1
ATOM 874 N N . GLU A 1 113 ? 26.311 -0.456 3.382 1.00 96.94 113 GLU A N 1
ATOM 875 C CA . GLU A 1 113 ? 26.119 -0.466 4.837 1.00 96.94 113 GLU A CA 1
ATOM 876 C C . GLU A 1 113 ? 25.496 0.847 5.334 1.00 96.94 113 GLU A C 1
ATOM 878 O O . GLU A 1 113 ? 24.520 0.828 6.078 1.00 96.94 113 GLU A O 1
ATOM 883 N N . GLU A 1 114 ? 25.987 1.984 4.837 1.00 97.38 114 GLU A N 1
ATOM 884 C CA . GLU A 1 114 ? 25.463 3.314 5.160 1.00 97.38 114 GLU A CA 1
ATOM 885 C C . GLU A 1 114 ? 23.978 3.466 4.793 1.00 97.38 114 GLU A C 1
ATOM 887 O O . GLU A 1 114 ? 23.171 3.891 5.623 1.00 97.38 114 GLU A O 1
ATOM 892 N N . LYS A 1 115 ? 23.588 3.075 3.569 1.00 96.94 115 LYS A N 1
ATOM 893 C CA . LYS A 1 115 ? 22.195 3.176 3.105 1.00 96.94 115 LYS A CA 1
ATOM 894 C C . LYS A 1 115 ? 21.268 2.279 3.916 1.00 96.94 115 LYS A C 1
ATOM 896 O O . LYS A 1 115 ? 20.186 2.716 4.305 1.00 96.94 115 LYS A O 1
ATOM 901 N N . LEU A 1 116 ? 21.701 1.050 4.205 1.00 97.69 116 LEU A N 1
ATOM 902 C CA . LEU A 1 116 ? 20.947 0.109 5.034 1.00 97.69 116 LEU A CA 1
ATOM 903 C C . LEU A 1 116 ? 20.782 0.639 6.460 1.00 97.69 116 LEU A C 1
ATOM 905 O O . LEU A 1 116 ? 19.675 0.617 6.996 1.00 97.69 116 LEU A O 1
ATOM 909 N N . LEU A 1 117 ? 21.850 1.167 7.066 1.00 97.75 117 LEU A N 1
ATOM 910 C CA . LEU A 1 117 ? 21.796 1.728 8.413 1.00 97.75 117 LEU A CA 1
ATOM 911 C C . LEU A 1 117 ? 20.842 2.925 8.486 1.00 97.75 117 LEU A C 1
ATOM 913 O O . LEU A 1 117 ? 20.041 3.002 9.420 1.00 97.75 117 LEU A O 1
ATOM 917 N N . ALA A 1 118 ? 20.890 3.819 7.495 1.00 97.50 118 ALA A N 1
ATOM 918 C CA . ALA A 1 118 ? 20.004 4.975 7.405 1.00 97.50 118 ALA A CA 1
ATOM 919 C C . ALA A 1 118 ? 18.537 4.564 7.191 1.00 97.50 118 ALA A C 1
ATOM 921 O O . ALA A 1 118 ? 17.648 5.070 7.879 1.00 97.50 118 ALA A 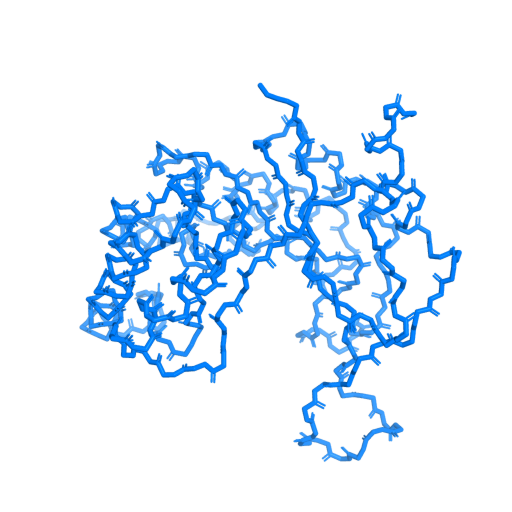O 1
ATOM 922 N N . TRP A 1 119 ? 18.274 3.620 6.281 1.00 97.81 119 TRP A N 1
ATOM 923 C CA . TRP A 1 119 ? 16.926 3.109 6.015 1.00 97.81 119 TRP A CA 1
ATOM 924 C C . TRP A 1 119 ? 16.328 2.399 7.238 1.00 97.81 119 TRP A C 1
ATOM 926 O O . TRP A 1 119 ? 15.246 2.757 7.702 1.00 97.81 119 TRP A O 1
ATOM 936 N N . HIS A 1 120 ? 17.068 1.482 7.862 1.00 97.50 120 HIS A N 1
ATOM 937 C CA . HIS A 1 120 ? 16.626 0.860 9.111 1.00 97.50 120 HIS A CA 1
ATOM 938 C C . HIS A 1 120 ? 16.489 1.879 10.250 1.0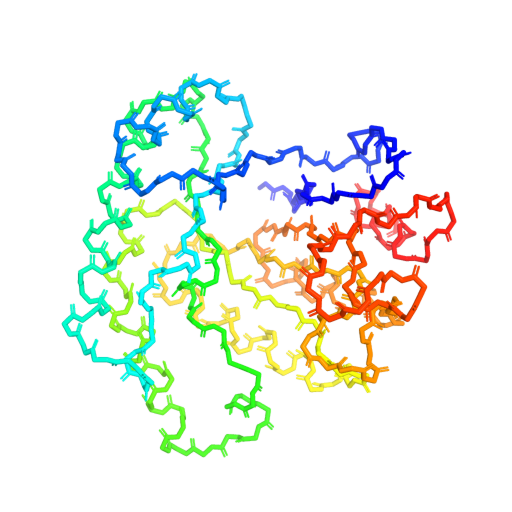0 97.50 120 HIS A C 1
ATOM 940 O O . HIS A 1 120 ? 15.623 1.739 11.111 1.00 97.50 120 HIS A O 1
ATOM 946 N N . GLY A 1 121 ? 17.330 2.917 10.270 1.00 97.12 121 GLY A N 1
ATOM 947 C CA . GLY A 1 121 ? 17.240 4.028 11.213 1.00 97.12 121 GLY A CA 1
ATOM 948 C C . GLY A 1 121 ? 15.911 4.773 11.112 1.00 97.12 121 GLY A C 1
ATOM 949 O O . GLY A 1 121 ? 15.244 4.945 12.133 1.00 97.12 121 GLY A O 1
ATOM 950 N N . THR A 1 122 ? 15.485 5.142 9.899 1.00 96.56 122 THR A N 1
ATOM 951 C CA . THR A 1 122 ? 14.188 5.810 9.706 1.00 96.56 122 THR A CA 1
ATOM 952 C C . THR A 1 122 ? 13.013 4.895 10.044 1.00 96.56 122 THR A C 1
ATOM 954 O O . THR A 1 122 ? 12.070 5.326 10.699 1.00 96.56 122 THR A O 1
ATOM 957 N N . ASN A 1 123 ? 13.079 3.606 9.708 1.00 97.44 123 ASN A N 1
ATOM 958 C CA . ASN A 1 123 ? 11.993 2.677 10.030 1.00 97.44 123 ASN A CA 1
ATOM 959 C C . ASN A 1 123 ? 11.883 2.397 11.532 1.00 97.44 123 ASN A C 1
ATOM 961 O O . ASN A 1 123 ? 10.768 2.270 12.046 1.00 97.44 123 ASN A O 1
ATOM 965 N N . ARG A 1 124 ? 13.011 2.374 12.256 1.00 96.56 124 ARG A N 1
ATOM 966 C CA . ARG A 1 124 ? 13.013 2.374 13.727 1.00 96.56 124 ARG A CA 1
ATOM 967 C C . ARG A 1 124 ? 12.421 3.662 14.286 1.00 96.56 124 ARG A C 1
ATOM 969 O O . ARG A 1 124 ? 11.632 3.591 15.216 1.00 96.56 124 ARG A O 1
ATOM 976 N N . PHE A 1 125 ? 12.746 4.823 13.717 1.00 95.44 125 PHE A N 1
ATOM 977 C CA . PHE A 1 125 ? 12.149 6.096 14.135 1.00 95.44 125 PHE A CA 1
ATOM 978 C C . PHE A 1 125 ? 10.617 6.086 13.973 1.00 95.44 125 PHE A C 1
ATOM 980 O O . PHE A 1 125 ? 9.887 6.570 14.840 1.00 95.44 125 PHE A O 1
ATOM 987 N N . ASN A 1 126 ? 10.118 5.451 12.911 1.00 94.19 126 ASN A N 1
ATOM 988 C CA . ASN A 1 126 ? 8.687 5.318 12.639 1.00 94.19 126 ASN A CA 1
ATOM 989 C C . ASN A 1 126 ? 7.989 4.240 13.482 1.00 94.19 126 ASN A C 1
ATOM 991 O O . ASN A 1 126 ? 6.764 4.157 13.462 1.00 94.19 126 ASN A O 1
ATOM 995 N N . SER A 1 127 ? 8.702 3.439 14.283 1.00 94.69 127 SER A N 1
ATOM 996 C CA . SER A 1 127 ? 8.060 2.387 15.088 1.00 94.69 127 SER A CA 1
ATOM 997 C C . SER A 1 127 ? 7.047 2.930 16.096 1.00 94.69 127 SER A C 1
ATOM 999 O O . SER A 1 127 ? 6.138 2.206 16.496 1.00 94.69 127 SER A O 1
ATOM 1001 N N . VAL A 1 128 ? 7.166 4.206 16.478 1.00 94.69 128 VAL A N 1
ATOM 1002 C CA . VAL A 1 128 ? 6.234 4.866 17.399 1.00 94.69 128 VAL A CA 1
ATOM 1003 C C . VAL A 1 128 ? 4.796 4.875 16.875 1.00 94.69 128 VAL A C 1
ATOM 1005 O O . VAL A 1 128 ? 3.873 4.711 17.668 1.00 94.69 128 VAL A O 1
ATOM 1008 N N . ILE A 1 129 ? 4.579 5.002 15.559 1.00 94.75 129 ILE A N 1
ATOM 1009 C CA . ILE A 1 129 ? 3.216 5.016 15.008 1.00 94.75 129 ILE A CA 1
ATOM 1010 C C . ILE A 1 129 ? 2.626 3.608 14.868 1.00 94.75 129 ILE A C 1
ATOM 1012 O O . ILE A 1 129 ? 1.407 3.453 14.889 1.00 94.75 129 ILE A O 1
ATOM 1016 N N . ALA A 1 130 ? 3.467 2.571 14.771 1.00 94.25 130 ALA A N 1
ATOM 1017 C CA . ALA A 1 130 ? 3.022 1.190 14.590 1.00 94.25 130 ALA A CA 1
ATOM 1018 C C . ALA A 1 130 ? 2.229 0.650 15.795 1.00 94.25 130 ALA A C 1
ATOM 1020 O O . ALA A 1 130 ? 1.379 -0.228 15.634 1.00 94.25 130 ALA A O 1
ATOM 1021 N N . GLY A 1 131 ? 2.454 1.200 16.996 1.00 93.69 131 GLY A N 1
ATOM 1022 C CA . GLY A 1 131 ? 1.680 0.860 18.196 1.00 93.69 131 GLY A CA 1
ATOM 1023 C C . GLY A 1 131 ? 0.188 1.191 18.069 1.00 93.69 131 GLY A C 1
ATOM 1024 O O . GLY A 1 131 ? -0.654 0.479 18.618 1.00 93.69 131 GLY A O 1
ATOM 1025 N N . ASP A 1 132 ? -0.145 2.214 17.282 1.00 96.31 132 ASP A N 1
ATOM 1026 C CA . ASP A 1 132 ? -1.515 2.663 17.040 1.00 96.31 132 ASP A CA 1
ATOM 1027 C C . ASP A 1 132 ? -2.127 2.070 15.758 1.00 96.31 132 ASP A C 1
ATOM 1029 O O . ASP A 1 132 ? -3.279 2.360 15.447 1.00 96.31 132 ASP A O 1
ATOM 1033 N N . LEU A 1 133 ? -1.429 1.158 15.073 1.00 97.31 133 LEU A N 1
ATOM 1034 C CA . LEU A 1 133 ? -1.923 0.419 13.907 1.00 97.31 133 LEU A CA 1
ATOM 1035 C C . LEU A 1 133 ? -2.303 -1.027 14.266 1.00 97.31 133 LEU A C 1
ATOM 1037 O O . LEU A 1 133 ? -1.799 -1.617 15.229 1.00 97.31 133 LEU A O 1
ATOM 1041 N N . ASP A 1 134 ? -3.237 -1.593 13.504 1.00 98.19 134 ASP A N 1
ATOM 1042 C CA . ASP A 1 134 ? -3.607 -3.013 13.594 1.00 98.19 134 ASP A CA 1
ATOM 1043 C C . ASP A 1 134 ? -2.881 -3.846 12.533 1.00 98.19 134 ASP A C 1
ATOM 1045 O O . ASP A 1 134 ? -2.563 -5.006 12.785 1.00 98.19 134 ASP A O 1
ATOM 1049 N N . VAL A 1 135 ? -2.590 -3.241 11.377 1.00 98.31 135 VAL A N 1
ATOM 1050 C CA . VAL A 1 135 ? -1.868 -3.842 10.248 1.00 98.31 135 VAL A CA 1
ATOM 1051 C C . VAL A 1 135 ? -0.864 -2.855 9.656 1.00 98.31 135 VAL A C 1
ATOM 1053 O O . VAL A 1 135 ? -1.006 -1.639 9.797 1.00 98.31 135 VAL A O 1
ATOM 1056 N N . ILE A 1 136 ? 0.152 -3.387 8.985 1.00 98.31 136 ILE A N 1
ATOM 1057 C CA . ILE A 1 136 ? 1.237 -2.626 8.366 1.00 98.31 136 ILE A CA 1
ATOM 1058 C C . ILE A 1 136 ? 1.116 -2.762 6.852 1.00 98.31 136 ILE A C 1
ATOM 1060 O O . ILE A 1 136 ? 1.098 -3.877 6.333 1.00 98.31 136 ILE A O 1
ATOM 1064 N N . CYS A 1 137 ? 1.018 -1.639 6.140 1.00 97.88 137 CYS A N 1
ATOM 1065 C CA . CYS A 1 137 ? 0.696 -1.643 4.715 1.00 97.88 137 CYS A CA 1
ATOM 1066 C C . CYS A 1 137 ? 1.793 -0.960 3.877 1.00 97.88 137 CYS A C 1
ATOM 1068 O O . CYS A 1 137 ? 1.617 0.185 3.442 1.00 97.88 137 CYS A O 1
ATOM 1070 N N . PRO A 1 138 ? 2.941 -1.632 3.648 1.00 97.50 138 PRO A N 1
ATOM 1071 C CA . PRO A 1 138 ? 3.993 -1.088 2.796 1.00 97.50 138 PRO A CA 1
ATOM 1072 C C . PRO A 1 138 ? 3.491 -0.882 1.367 1.00 97.50 138 PRO A C 1
ATOM 1074 O O . PRO A 1 138 ? 2.685 -1.660 0.863 1.00 97.50 138 PRO A O 1
ATOM 1077 N N . SER A 1 139 ? 4.020 0.132 0.687 1.00 96.06 139 SER A N 1
ATOM 1078 C CA . SER A 1 139 ? 3.869 0.259 -0.764 1.00 96.06 139 SER A CA 1
ATOM 1079 C C . SER A 1 139 ? 4.922 -0.596 -1.454 1.00 96.06 139 SER A C 1
ATOM 1081 O O . SER A 1 139 ? 6.104 -0.430 -1.160 1.00 96.06 139 SER A O 1
ATOM 1083 N N . LEU A 1 140 ? 4.496 -1.504 -2.337 1.00 97.88 140 LEU A N 1
ATOM 1084 C CA . LEU A 1 140 ? 5.344 -2.413 -3.118 1.00 97.88 140 LEU A CA 1
ATOM 1085 C C . LEU A 1 140 ? 5.127 -2.216 -4.626 1.00 97.88 140 LEU A C 1
ATOM 1087 O O . LEU A 1 140 ? 5.014 -3.171 -5.401 1.00 97.88 140 LEU A O 1
ATOM 1091 N N . TYR A 1 141 ? 5.037 -0.963 -5.066 1.00 96.06 141 TYR A N 1
ATOM 1092 C CA . TYR A 1 141 ? 4.841 -0.653 -6.479 1.00 96.06 141 TYR A CA 1
ATOM 1093 C C . TYR A 1 141 ? 6.067 -0.993 -7.327 1.00 96.06 141 TYR A C 1
ATOM 1095 O O . TYR A 1 141 ? 7.214 -0.879 -6.900 1.00 96.06 141 TYR A O 1
ATOM 1103 N N . ALA A 1 142 ? 5.816 -1.405 -8.567 1.00 96.81 142 ALA A N 1
ATOM 1104 C CA . ALA A 1 142 ? 6.859 -1.551 -9.565 1.00 96.81 142 ALA A CA 1
ATOM 1105 C C . ALA A 1 142 ? 7.123 -0.212 -10.258 1.00 96.81 142 ALA A C 1
ATOM 1107 O O . ALA A 1 142 ? 6.204 0.426 -10.771 1.00 96.81 142 ALA A O 1
ATOM 1108 N N . PHE A 1 143 ? 8.388 0.196 -10.295 1.00 93.88 143 PHE A N 1
ATOM 1109 C CA . PHE A 1 143 ? 8.831 1.437 -10.939 1.00 93.88 143 PHE A CA 1
ATOM 1110 C C . PHE A 1 143 ? 9.482 1.191 -12.305 1.00 93.88 143 PHE A C 1
ATOM 1112 O O . PHE A 1 143 ? 9.437 2.060 -13.170 1.00 93.88 143 PHE A O 1
ATOM 1119 N N . TYR A 1 144 ? 10.058 0.003 -12.500 1.00 95.00 144 TYR A N 1
ATOM 1120 C CA . TYR A 1 144 ? 10.885 -0.351 -13.652 1.00 95.00 144 TYR A CA 1
ATOM 1121 C C . TYR A 1 144 ? 10.509 -1.730 -14.171 1.00 95.00 144 TYR A C 1
ATOM 1123 O O . TYR A 1 144 ? 10.085 -2.573 -13.388 1.00 95.00 144 TYR A O 1
ATOM 1131 N N . ASP A 1 145 ? 10.737 -1.989 -15.455 1.00 96.19 145 ASP A N 1
ATOM 1132 C CA . ASP A 1 145 ? 10.651 -3.333 -16.037 1.00 96.19 145 ASP A CA 1
ATOM 1133 C C . ASP A 1 145 ? 11.851 -4.209 -15.630 1.00 96.19 145 ASP A C 1
ATOM 1135 O O . ASP A 1 145 ? 12.748 -4.496 -16.419 1.00 96.19 145 ASP A O 1
ATOM 1139 N N . ASP A 1 146 ? 11.898 -4.539 -14.339 1.00 96.69 146 ASP A N 1
ATOM 1140 C CA . ASP A 1 146 ? 12.932 -5.333 -13.680 1.00 96.69 146 ASP A CA 1
ATOM 1141 C C . ASP A 1 146 ? 12.281 -6.208 -12.601 1.00 96.69 146 ASP A C 1
ATOM 1143 O O . ASP A 1 146 ? 12.233 -5.869 -11.417 1.00 96.69 146 ASP A O 1
ATOM 1147 N N . GLU A 1 147 ? 11.761 -7.357 -13.028 1.00 98.00 147 GLU A N 1
ATOM 1148 C CA . GLU A 1 147 ? 11.117 -8.336 -12.149 1.00 98.00 147 GLU A CA 1
ATOM 1149 C C . GLU A 1 147 ? 12.038 -8.765 -10.994 1.00 98.00 147 GLU A C 1
ATOM 1151 O O . GLU A 1 147 ? 11.618 -8.822 -9.838 1.00 98.00 147 GLU A O 1
ATOM 1156 N N . LYS A 1 148 ? 13.324 -9.018 -11.275 1.00 98.31 148 LYS A N 1
ATOM 1157 C CA . LYS A 1 148 ? 14.284 -9.499 -10.268 1.00 98.31 148 LYS A CA 1
ATOM 1158 C C . LYS A 1 148 ? 14.613 -8.422 -9.240 1.00 98.31 148 LYS A C 1
ATOM 1160 O O . LYS A 1 148 ? 14.716 -8.729 -8.050 1.00 98.31 148 LYS A O 1
ATOM 1165 N N . GLY A 1 149 ? 14.803 -7.180 -9.681 1.00 98.19 149 GLY A N 1
ATOM 1166 C CA . GLY A 1 149 ? 14.989 -6.040 -8.789 1.00 98.19 149 GLY A CA 1
ATOM 1167 C C . GLY A 1 149 ? 13.751 -5.791 -7.938 1.00 98.19 149 GLY A C 1
ATOM 1168 O O . GLY A 1 149 ? 13.877 -5.636 -6.723 1.00 98.19 149 GLY A O 1
ATOM 1169 N N . TRP A 1 150 ? 12.558 -5.869 -8.535 1.00 98.44 150 TRP A N 1
ATOM 1170 C CA . TRP A 1 150 ? 11.308 -5.741 -7.796 1.00 98.44 150 TRP A CA 1
ATOM 1171 C C . TRP A 1 150 ? 11.164 -6.814 -6.711 1.00 98.44 150 TRP A C 1
ATOM 1173 O O . TRP A 1 150 ? 10.855 -6.461 -5.578 1.00 98.44 150 TRP A O 1
ATOM 1183 N N . VAL A 1 151 ? 11.460 -8.091 -6.994 1.00 98.75 151 VAL A N 1
ATOM 1184 C CA . VAL A 1 151 ? 11.383 -9.166 -5.982 1.00 98.75 151 VAL A CA 1
ATOM 1185 C C . VAL A 1 151 ? 12.327 -8.894 -4.805 1.00 98.75 151 VAL A C 1
ATOM 1187 O O . VAL A 1 151 ? 11.918 -9.020 -3.650 1.00 98.75 151 VAL A O 1
ATOM 1190 N N . LYS A 1 152 ? 13.573 -8.467 -5.065 1.00 98.50 152 LYS A N 1
ATOM 1191 C CA . LYS A 1 152 ? 14.529 -8.096 -4.001 1.00 98.50 152 LYS A CA 1
ATOM 1192 C C . LYS A 1 152 ? 14.008 -6.943 -3.145 1.00 98.50 152 LYS A C 1
ATOM 1194 O O . LYS A 1 152 ? 14.057 -7.011 -1.918 1.00 98.50 152 LYS A O 1
ATOM 1199 N N . TYR A 1 153 ? 13.504 -5.900 -3.799 1.00 98.50 153 TYR A N 1
ATOM 1200 C CA . TYR A 1 153 ? 12.886 -4.752 -3.148 1.00 98.50 153 TYR A CA 1
ATOM 1201 C C . TYR A 1 153 ? 11.692 -5.167 -2.276 1.00 98.50 153 TYR A C 1
ATOM 1203 O O . TYR A 1 153 ? 11.638 -4.802 -1.099 1.00 98.50 153 TYR A O 1
ATOM 1211 N N . ALA A 1 154 ? 10.770 -5.952 -2.833 1.00 98.62 154 ALA A N 1
ATOM 1212 C CA . ALA A 1 154 ? 9.550 -6.376 -2.167 1.00 98.62 154 ALA A CA 1
ATOM 1213 C C . ALA A 1 154 ? 9.855 -7.207 -0.922 1.00 98.62 154 ALA A C 1
ATOM 1215 O O . ALA A 1 154 ? 9.378 -6.871 0.160 1.00 98.62 154 ALA A O 1
ATOM 1216 N N . ILE A 1 155 ? 10.707 -8.230 -1.048 1.00 98.69 155 ILE A N 1
ATOM 1217 C CA . ILE A 1 155 ? 11.091 -9.092 0.076 1.00 98.69 155 ILE A CA 1
ATOM 1218 C C . ILE A 1 155 ? 11.705 -8.264 1.207 1.00 98.69 155 ILE A C 1
ATOM 1220 O O . ILE A 1 155 ? 11.251 -8.371 2.343 1.00 98.69 155 ILE A O 1
ATOM 1224 N N . ALA A 1 156 ? 12.665 -7.384 0.908 1.00 98.56 156 ALA A N 1
ATOM 1225 C CA . ALA A 1 156 ? 13.314 -6.579 1.940 1.00 98.56 156 ALA A CA 1
ATOM 1226 C C . ALA A 1 156 ? 12.331 -5.642 2.665 1.00 98.56 156 ALA A C 1
ATOM 1228 O O . ALA A 1 156 ? 12.397 -5.495 3.885 1.00 98.56 156 ALA A O 1
ATOM 1229 N N . ASN A 1 157 ? 11.397 -5.019 1.939 1.00 98.62 157 ASN A N 1
ATOM 1230 C CA . ASN A 1 157 ? 10.402 -4.128 2.543 1.00 98.62 157 ASN A CA 1
ATOM 1231 C C . ASN A 1 157 ? 9.342 -4.902 3.345 1.00 98.62 157 ASN A C 1
ATOM 1233 O O . ASN A 1 157 ? 8.889 -4.410 4.376 1.00 98.62 157 ASN A O 1
ATOM 1237 N N . ILE A 1 158 ? 8.979 -6.119 2.926 1.00 98.62 158 ILE A N 1
ATOM 1238 C CA . ILE A 1 158 ? 8.101 -7.015 3.695 1.00 98.62 158 ILE A CA 1
ATOM 1239 C C . ILE A 1 158 ? 8.786 -7.453 4.995 1.00 98.62 158 ILE A C 1
ATOM 1241 O O . ILE A 1 158 ? 8.188 -7.378 6.066 1.00 98.62 158 ILE A O 1
ATOM 1245 N N . GLU A 1 159 ? 10.050 -7.873 4.925 1.00 98.38 159 GLU A N 1
ATOM 1246 C CA . GLU A 1 159 ? 10.827 -8.278 6.102 1.00 98.38 159 GLU A CA 1
ATOM 1247 C C . GLU A 1 159 ? 10.990 -7.124 7.095 1.00 98.38 159 GLU A C 1
ATOM 1249 O O . GLU A 1 159 ? 10.852 -7.316 8.304 1.00 98.38 159 GLU A O 1
ATOM 1254 N N . GLU A 1 160 ? 11.215 -5.908 6.598 1.00 98.25 160 GLU A N 1
ATOM 1255 C CA . GLU A 1 160 ? 11.246 -4.709 7.431 1.00 98.25 160 GLU A CA 1
ATOM 1256 C C . GLU A 1 160 ? 9.878 -4.408 8.063 1.00 98.25 160 GLU A C 1
ATOM 1258 O O . GLU A 1 160 ? 9.811 -4.072 9.245 1.00 98.25 160 GLU A O 1
ATOM 1263 N N . ALA A 1 161 ? 8.780 -4.581 7.319 1.00 98.25 161 ALA A N 1
ATOM 1264 C CA . ALA A 1 161 ? 7.421 -4.409 7.832 1.00 98.25 161 ALA A CA 1
ATOM 1265 C C . ALA A 1 161 ? 7.094 -5.382 8.975 1.00 98.25 161 ALA A C 1
ATOM 1267 O O . ALA A 1 161 ? 6.492 -4.989 9.976 1.00 98.25 161 ALA A O 1
ATOM 1268 N N . TYR A 1 162 ? 7.541 -6.634 8.887 1.00 98.19 162 TYR A N 1
ATO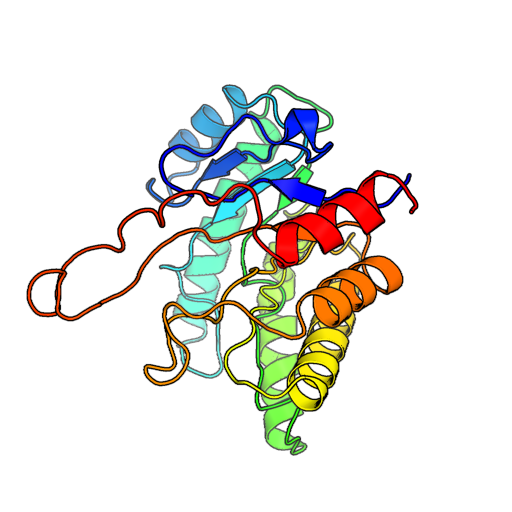M 1269 C CA . TYR A 1 162 ? 7.308 -7.605 9.956 1.00 98.19 162 TYR A CA 1
ATOM 1270 C C . TYR A 1 162 ? 8.045 -7.280 11.261 1.00 98.19 162 TYR A C 1
ATOM 1272 O O . TYR A 1 162 ? 7.610 -7.732 12.324 1.00 98.19 162 TYR A O 1
ATOM 1280 N N . LYS A 1 163 ? 9.086 -6.433 11.242 1.00 97.69 163 LYS A N 1
ATOM 1281 C CA . LYS A 1 163 ? 9.768 -5.987 12.474 1.00 97.69 163 LYS A CA 1
ATOM 1282 C C . LYS A 1 163 ? 8.859 -5.190 13.412 1.00 97.69 163 LYS A C 1
ATOM 1284 O O . LYS A 1 163 ? 9.168 -5.079 14.595 1.00 97.69 163 LYS A O 1
ATOM 1289 N N . TYR A 1 164 ? 7.729 -4.675 12.924 1.00 97.12 164 TYR A N 1
ATOM 1290 C CA . TYR A 1 164 ? 6.726 -4.011 13.760 1.00 97.12 164 TYR A CA 1
ATOM 1291 C C . TYR A 1 164 ? 5.821 -4.988 14.537 1.00 97.12 164 TYR A C 1
ATOM 1293 O O . TYR A 1 164 ? 5.038 -4.542 15.374 1.00 97.12 164 TYR A O 1
ATOM 1301 N N . GLY A 1 165 ? 5.910 -6.304 14.293 1.00 97.00 165 GLY A N 1
ATOM 1302 C CA . GLY A 1 165 ? 5.163 -7.323 15.044 1.00 97.00 165 GLY A CA 1
ATOM 1303 C C . GLY A 1 165 ? 3.657 -7.344 14.755 1.00 97.00 165 GLY A C 1
ATOM 1304 O O . GLY A 1 165 ? 2.857 -7.669 15.631 1.00 97.00 165 GLY A O 1
ATOM 1305 N N . LYS A 1 166 ? 3.261 -6.951 13.542 1.00 97.75 166 LYS A N 1
ATOM 1306 C CA . LYS A 1 166 ? 1.867 -6.834 13.092 1.00 97.75 166 LYS A CA 1
ATOM 1307 C C . LYS A 1 166 ? 1.680 -7.575 11.762 1.00 97.75 166 LYS A C 1
ATOM 1309 O O . LYS A 1 166 ? 2.665 -7.736 11.042 1.00 97.75 166 LYS A O 1
ATOM 1314 N N . PRO A 1 167 ? 0.444 -7.973 11.406 1.00 98.31 167 PRO A N 1
ATOM 1315 C CA . PRO A 1 167 ? 0.153 -8.490 10.073 1.00 98.31 167 PRO A CA 1
ATOM 1316 C C . PRO A 1 167 ? 0.533 -7.479 8.987 1.00 98.31 167 PRO A C 1
ATOM 1318 O O . PRO A 1 167 ? 0.329 -6.270 9.159 1.00 98.31 167 PRO A O 1
ATOM 1321 N N . VAL A 1 168 ? 1.057 -7.977 7.870 1.00 98.69 168 VAL A N 1
ATOM 1322 C CA . VAL A 1 168 ? 1.535 -7.165 6.746 1.00 98.69 168 VAL A CA 1
ATOM 1323 C C . VAL A 1 168 ? 0.588 -7.331 5.561 1.00 98.69 168 VAL A C 1
ATOM 1325 O O . VAL A 1 168 ? 0.347 -8.442 5.090 1.00 98.69 168 VAL A O 1
ATOM 1328 N N . ILE A 1 169 ? 0.037 -6.212 5.087 1.00 98.56 169 ILE A N 1
ATOM 1329 C CA . ILE A 1 169 ? -0.923 -6.143 3.979 1.00 98.56 169 ILE A CA 1
ATOM 1330 C C . ILE A 1 169 ? -0.428 -5.092 2.969 1.00 98.56 169 ILE A C 1
ATOM 1332 O O . ILE A 1 169 ? -0.854 -3.937 3.025 1.00 98.56 169 ILE A O 1
ATOM 1336 N N . PRO A 1 170 ? 0.516 -5.436 2.074 1.00 98.50 170 PRO A N 1
ATOM 1337 C CA . PRO A 1 170 ? 1.105 -4.482 1.147 1.00 98.50 170 PRO A CA 1
ATOM 1338 C C . PRO A 1 170 ? 0.106 -3.941 0.128 1.00 98.50 170 PRO A C 1
ATOM 1340 O O . PRO A 1 170 ? -0.832 -4.626 -0.282 1.00 98.50 170 PRO A O 1
ATOM 1343 N N . PHE A 1 171 ? 0.394 -2.740 -0.357 1.00 98.31 171 PHE A N 1
ATOM 1344 C CA . PHE A 1 171 ? -0.173 -2.191 -1.578 1.00 98.31 171 PHE A CA 1
ATOM 1345 C C . PHE A 1 171 ? 0.634 -2.671 -2.782 1.00 98.31 171 PHE A C 1
ATOM 1347 O O . PHE A 1 171 ? 1.844 -2.454 -2.855 1.00 98.31 171 PHE A O 1
ATOM 1354 N N . ILE A 1 172 ? -0.049 -3.266 -3.755 1.00 97.94 172 ILE A N 1
ATOM 1355 C CA . ILE A 1 172 ? 0.496 -3.571 -5.079 1.00 97.94 172 ILE A CA 1
ATOM 1356 C C . ILE A 1 172 ? -0.405 -2.969 -6.156 1.00 97.94 172 ILE A C 1
ATOM 1358 O O . ILE A 1 172 ? -1.586 -2.706 -5.930 1.00 97.94 172 ILE A O 1
ATOM 1362 N N . CYS A 1 173 ? 0.164 -2.750 -7.336 1.00 95.88 173 CYS A N 1
ATOM 1363 C CA . CYS A 1 173 ? -0.518 -2.121 -8.458 1.00 95.88 173 CYS A CA 1
ATOM 1364 C C . CYS A 1 173 ? -0.324 -2.962 -9.727 1.00 95.88 173 CYS A C 1
ATOM 1366 O O . CYS A 1 173 ? 0.784 -3.464 -9.921 1.00 95.88 173 CYS A O 1
ATOM 1368 N N . PRO A 1 174 ? -1.349 -3.132 -10.588 1.00 95.88 174 PRO A N 1
ATOM 1369 C CA . PRO A 1 174 ? -1.210 -3.863 -11.850 1.00 95.88 174 PRO A CA 1
ATOM 1370 C C . PRO A 1 174 ? -0.492 -3.075 -12.956 1.00 95.88 174 PRO A C 1
ATOM 1372 O O . PRO A 1 174 ? -0.153 -3.637 -13.999 1.00 95.88 174 PRO A O 1
ATOM 1375 N N . HIS A 1 175 ? -0.249 -1.782 -12.744 1.00 93.94 175 HIS A N 1
ATOM 1376 C CA . HIS A 1 175 ? 0.499 -0.920 -13.652 1.00 93.94 175 HIS A CA 1
ATOM 1377 C C . HIS A 1 175 ? 1.688 -0.277 -12.940 1.00 93.94 175 HIS A C 1
ATOM 1379 O O . HIS A 1 175 ? 1.692 -0.124 -11.716 1.00 93.94 175 HIS A O 1
ATOM 1385 N N . TYR A 1 176 ? 2.699 0.124 -13.709 1.00 94.25 176 TYR A N 1
ATOM 1386 C CA . TYR A 1 176 ? 3.874 0.769 -13.136 1.00 94.25 176 TYR A CA 1
ATOM 1387 C C . TYR A 1 176 ? 3.500 2.074 -12.434 1.00 94.25 176 TYR A C 1
ATOM 1389 O O . TYR A 1 176 ? 2.545 2.775 -12.804 1.00 94.25 176 TYR A O 1
ATOM 1397 N N . HIS A 1 177 ? 4.286 2.409 -11.416 1.00 91.00 177 HIS A N 1
ATOM 1398 C CA . HIS A 1 177 ? 4.192 3.685 -10.736 1.00 91.00 177 HIS A CA 1
ATOM 1399 C C . HIS A 1 177 ? 4.504 4.836 -11.701 1.00 91.00 177 HIS A C 1
ATOM 1401 O O . HIS A 1 177 ? 5.366 4.744 -12.574 1.00 91.00 177 HIS A O 1
ATOM 1407 N N . HIS A 1 178 ? 3.819 5.962 -11.531 1.00 86.56 178 HIS A N 1
ATOM 1408 C CA . HIS A 1 178 ? 3.883 7.081 -12.469 1.00 86.56 178 HIS A CA 1
ATOM 1409 C C . HIS A 1 178 ? 5.161 7.930 -12.361 1.00 86.56 178 HIS A C 1
ATOM 1411 O O . HIS A 1 178 ? 5.359 8.848 -13.162 1.00 86.56 178 HIS A O 1
ATOM 1417 N N . SER A 1 179 ? 6.023 7.661 -11.381 1.00 85.25 179 SER A N 1
ATOM 1418 C CA . SER A 1 179 ? 7.255 8.428 -11.164 1.00 85.25 179 SER A CA 1
ATOM 1419 C C . SER A 1 179 ? 8.281 8.253 -12.283 1.00 85.25 179 SER A C 1
ATOM 1421 O O . SER A 1 179 ? 9.054 9.178 -12.507 1.00 85.25 179 SER A O 1
ATOM 1423 N N . ASP A 1 180 ? 8.277 7.126 -13.004 1.00 84.69 180 ASP A N 1
ATOM 1424 C CA . ASP A 1 180 ? 9.127 6.929 -14.184 1.00 84.69 180 ASP A CA 1
ATOM 1425 C C . ASP A 1 180 ? 8.329 7.222 -15.473 1.00 84.69 180 ASP A C 1
ATOM 1427 O O . ASP A 1 180 ? 7.427 6.453 -15.827 1.00 84.69 180 ASP A O 1
ATOM 1431 N N . PRO A 1 181 ? 8.642 8.301 -16.220 1.00 84.25 181 PRO A N 1
ATOM 1432 C CA . PRO A 1 181 ? 7.961 8.627 -17.473 1.00 84.25 181 PRO A CA 1
ATOM 1433 C C . PRO A 1 181 ? 8.026 7.521 -18.536 1.00 84.25 181 PRO A C 1
ATOM 1435 O O . PRO A 1 181 ? 7.140 7.450 -19.386 1.00 84.25 181 PRO A O 1
ATOM 1438 N N . LYS A 1 182 ? 9.050 6.656 -18.511 1.00 88.38 182 LYS A N 1
ATOM 1439 C CA . LYS A 1 182 ? 9.203 5.546 -19.463 1.00 88.38 182 LYS A CA 1
ATOM 1440 C C . LYS A 1 182 ? 8.140 4.469 -19.257 1.00 88.38 182 LYS A C 1
ATOM 1442 O O . LYS A 1 182 ? 7.721 3.835 -20.233 1.00 88.38 182 LYS A O 1
ATOM 1447 N N . PHE A 1 183 ? 7.740 4.238 -18.009 1.00 88.69 183 PHE A N 1
ATOM 1448 C CA . PHE A 1 183 ? 6.851 3.143 -17.620 1.00 88.69 183 PHE A CA 1
ATOM 1449 C C . PHE A 1 183 ? 5.459 3.600 -17.179 1.00 88.69 183 PHE A C 1
ATOM 1451 O O . PHE A 1 183 ? 4.534 2.791 -17.160 1.00 88.69 183 PHE A O 1
ATOM 1458 N N . ARG A 1 184 ? 5.275 4.893 -16.898 1.00 86.31 184 ARG A N 1
ATOM 1459 C CA . ARG A 1 184 ? 3.975 5.499 -16.593 1.00 86.31 184 ARG A CA 1
ATOM 1460 C C . ARG A 1 184 ? 2.889 5.061 -17.590 1.00 86.31 184 ARG A C 1
ATOM 1462 O O . ARG A 1 184 ? 3.120 5.040 -18.797 1.00 86.31 184 ARG A O 1
ATOM 1469 N N . ASN A 1 185 ? 1.695 4.762 -17.069 1.00 85.31 185 ASN A N 1
ATOM 1470 C CA . ASN A 1 185 ? 0.518 4.302 -17.826 1.00 85.31 185 ASN A CA 1
ATOM 1471 C C . ASN A 1 185 ? 0.747 2.996 -18.614 1.00 85.31 185 ASN A C 1
ATOM 1473 O O . ASN A 1 185 ? 0.125 2.780 -19.651 1.00 85.31 185 ASN A O 1
ATOM 1477 N N . LYS A 1 186 ? 1.637 2.114 -18.142 1.00 91.81 186 LYS A N 1
ATOM 1478 C CA . LYS A 1 186 ? 1.823 0.768 -18.703 1.00 91.81 186 LYS A CA 1
ATOM 1479 C C . LYS A 1 186 ? 1.497 -0.303 -17.672 1.00 91.81 186 LYS A C 1
ATOM 1481 O O . LYS A 1 186 ? 1.856 -0.172 -16.503 1.00 91.81 186 LYS A O 1
ATOM 1486 N N . MET A 1 187 ? 0.846 -1.369 -18.127 1.00 93.38 187 MET A N 1
ATOM 1487 C CA . MET A 1 187 ? 0.616 -2.570 -17.324 1.00 93.38 187 MET A CA 1
ATOM 1488 C C . MET A 1 187 ? 1.932 -3.307 -17.069 1.00 93.38 187 MET A C 1
ATOM 1490 O O . MET A 1 187 ? 2.835 -3.268 -17.906 1.00 93.38 187 MET A O 1
ATOM 1494 N N . ILE A 1 188 ? 2.028 -3.982 -15.926 1.00 96.06 188 ILE A N 1
ATOM 1495 C CA . ILE A 1 188 ? 3.220 -4.737 -15.531 1.00 96.06 188 ILE A CA 1
ATOM 1496 C C . ILE A 1 188 ? 3.140 -6.157 -16.110 1.00 96.06 188 ILE A C 1
ATOM 1498 O O . ILE A 1 188 ? 2.226 -6.903 -15.748 1.00 96.06 188 ILE A O 1
ATOM 1502 N N . PRO A 1 189 ? 4.087 -6.579 -16.968 1.00 96.31 189 PRO A N 1
ATOM 1503 C CA . PRO A 1 189 ? 4.077 -7.923 -17.550 1.00 96.31 189 PRO A CA 1
ATOM 1504 C C . PRO A 1 189 ? 4.268 -9.037 -16.514 1.00 96.31 189 PRO A C 1
ATOM 1506 O O . PRO A 1 189 ? 3.719 -10.122 -16.670 1.00 96.31 189 PRO A O 1
ATOM 1509 N N . TYR A 1 190 ? 5.009 -8.762 -15.438 1.00 97.69 190 TYR A N 1
ATOM 1510 C CA . TYR A 1 190 ? 5.329 -9.720 -14.374 1.00 97.69 190 TYR A CA 1
ATOM 1511 C C . TYR A 1 190 ? 4.400 -9.611 -13.149 1.00 97.69 190 TYR A C 1
ATOM 1513 O O . TYR A 1 190 ? 4.771 -9.984 -12.037 1.00 97.69 190 TYR A O 1
ATOM 1521 N N . PHE A 1 191 ? 3.168 -9.111 -13.315 1.00 97.88 191 PHE A N 1
ATOM 1522 C CA . PHE A 1 191 ? 2.229 -8.965 -12.194 1.00 97.88 191 PHE A CA 1
ATOM 1523 C C . PHE A 1 191 ? 1.898 -10.301 -11.504 1.00 97.88 191 PHE A C 1
ATOM 1525 O O . PHE A 1 191 ? 1.678 -10.322 -10.294 1.00 97.88 191 PHE A O 1
ATOM 1532 N N . GLY A 1 192 ? 1.925 -11.419 -12.241 1.00 97.69 192 GLY A N 1
ATOM 1533 C CA . GLY A 1 192 ? 1.809 -12.763 -11.661 1.00 97.69 192 GLY A CA 1
ATOM 1534 C C . GLY A 1 192 ? 2.873 -13.018 -10.588 1.00 97.69 192 GLY A C 1
ATOM 1535 O O . GLY A 1 192 ? 2.541 -13.347 -9.455 1.00 97.69 192 GLY A O 1
ATOM 1536 N N . THR A 1 193 ? 4.140 -12.723 -10.883 1.00 98.31 193 THR A N 1
ATOM 1537 C CA . THR A 1 193 ? 5.231 -12.809 -9.900 1.00 98.31 193 THR A CA 1
ATOM 1538 C C . THR A 1 193 ? 4.990 -11.906 -8.695 1.00 98.31 193 THR A C 1
ATOM 1540 O O . THR A 1 193 ? 5.254 -12.301 -7.557 1.00 98.31 193 THR A O 1
ATOM 1543 N N . MET A 1 194 ? 4.455 -10.699 -8.914 1.00 98.44 194 MET A N 1
ATOM 1544 C CA . MET A 1 194 ? 4.151 -9.787 -7.811 1.00 98.44 194 MET A CA 1
ATOM 1545 C C . MET A 1 194 ? 3.099 -10.358 -6.865 1.00 98.44 194 MET A C 1
ATOM 1547 O O . MET A 1 194 ? 3.276 -10.302 -5.647 1.00 98.44 194 MET A O 1
ATOM 1551 N N . ILE A 1 195 ? 2.021 -10.915 -7.421 1.00 97.31 195 ILE A N 1
ATOM 1552 C CA . ILE A 1 195 ? 0.907 -11.436 -6.633 1.00 97.31 195 ILE A CA 1
ATOM 1553 C C . ILE A 1 195 ? 1.272 -12.732 -5.902 1.00 97.31 195 ILE A C 1
ATOM 1555 O O . ILE A 1 195 ? 0.873 -12.909 -4.752 1.00 97.31 195 ILE A O 1
ATOM 1559 N N . ASP A 1 196 ? 2.097 -13.587 -6.513 1.00 97.75 196 ASP A N 1
ATOM 1560 C CA . ASP A 1 196 ? 2.612 -14.799 -5.875 1.00 97.75 196 ASP A CA 1
ATOM 1561 C C . ASP A 1 196 ? 3.571 -14.443 -4.735 1.00 97.75 196 ASP A C 1
ATOM 1563 O O . ASP A 1 196 ? 3.426 -14.959 -3.629 1.00 97.75 196 ASP A O 1
ATOM 1567 N N . THR A 1 197 ? 4.458 -13.462 -4.945 1.00 98.50 197 THR A N 1
ATOM 1568 C CA . THR A 1 197 ? 5.387 -12.988 -3.905 1.00 98.50 197 THR A CA 1
ATOM 1569 C C . THR A 1 197 ? 4.640 -12.516 -2.657 1.00 98.50 197 THR A C 1
ATOM 1571 O O . THR A 1 197 ? 4.981 -12.922 -1.546 1.00 98.50 197 THR A O 1
ATOM 1574 N N . VAL A 1 198 ? 3.604 -11.679 -2.806 1.00 98.12 198 VAL A N 1
ATOM 1575 C CA . VAL A 1 198 ? 2.837 -11.204 -1.640 1.00 98.12 198 VAL A CA 1
ATOM 1576 C C . VAL A 1 198 ? 1.959 -12.301 -1.044 1.00 98.12 198 VAL A C 1
ATOM 1578 O O . VAL A 1 198 ? 1.795 -12.337 0.170 1.00 98.12 198 VAL A O 1
ATOM 1581 N N . ARG A 1 199 ? 1.435 -13.234 -1.847 1.00 97.06 199 ARG A N 1
ATOM 1582 C CA . ARG A 1 199 ? 0.663 -14.374 -1.332 1.00 97.06 199 ARG A CA 1
ATOM 1583 C C . ARG A 1 199 ? 1.506 -15.302 -0.466 1.00 97.06 199 ARG A C 1
ATOM 1585 O O . ARG A 1 199 ? 1.012 -15.812 0.534 1.00 97.06 199 ARG A O 1
ATOM 1592 N N . GLU A 1 200 ? 2.750 -15.543 -0.857 1.00 97.12 200 GLU A N 1
ATOM 1593 C CA . GLU A 1 200 ? 3.665 -16.425 -0.131 1.00 97.12 200 GLU A CA 1
ATOM 1594 C C . GLU A 1 200 ? 4.244 -15.779 1.130 1.00 97.12 200 GLU A C 1
ATOM 1596 O O . GLU A 1 200 ? 4.640 -16.484 2.058 1.00 97.12 200 GLU A O 1
ATOM 1601 N N . ARG A 1 201 ? 4.339 -14.445 1.155 1.00 98.19 201 ARG A N 1
ATOM 1602 C CA . ARG A 1 201 ? 5.103 -13.710 2.171 1.00 98.19 201 ARG A CA 1
ATOM 1603 C C . ARG A 1 201 ? 4.267 -12.809 3.070 1.00 98.19 201 ARG A C 1
ATOM 1605 O O . ARG A 1 201 ? 4.823 -12.318 4.042 1.00 98.19 201 ARG A O 1
ATOM 1612 N N . CYS A 1 202 ? 3.000 -12.551 2.758 1.00 98.44 202 CYS A N 1
ATOM 1613 C CA . CYS A 1 202 ? 2.167 -11.593 3.485 1.00 98.44 202 CYS A CA 1
ATOM 1614 C C . CYS A 1 202 ? 0.833 -12.197 3.931 1.00 98.44 202 CYS A C 1
ATOM 1616 O O . CYS A 1 202 ? 0.375 -13.219 3.424 1.00 98.44 202 CYS A O 1
ATOM 1618 N N . ASP A 1 203 ? 0.172 -11.523 4.869 1.00 98.19 203 ASP A N 1
ATOM 1619 C CA . ASP A 1 203 ? -1.106 -11.969 5.424 1.00 98.19 203 ASP A CA 1
ATOM 1620 C C . ASP A 1 203 ? -2.275 -11.757 4.445 1.00 98.19 203 ASP A C 1
ATOM 1622 O O . ASP A 1 203 ? -3.274 -12.480 4.470 1.00 98.19 203 ASP A O 1
ATOM 1626 N N . SER A 1 204 ? -2.182 -10.737 3.592 1.00 98.00 204 SER A N 1
ATOM 1627 C CA . SER A 1 204 ? -3.144 -10.344 2.548 1.00 98.00 204 SER A CA 1
ATOM 1628 C C . SER A 1 204 ? -2.479 -9.308 1.633 1.00 98.00 204 SER A C 1
ATOM 1630 O O . SER A 1 204 ? -1.330 -8.958 1.869 1.00 98.00 204 SER A O 1
ATOM 1632 N N . ALA A 1 205 ? -3.166 -8.769 0.624 1.00 98.31 205 ALA A N 1
ATOM 1633 C CA . ALA A 1 205 ? -2.671 -7.611 -0.134 1.00 98.31 205 ALA A CA 1
ATOM 1634 C C . ALA A 1 205 ? -3.804 -6.669 -0.558 1.00 98.31 205 ALA A C 1
ATOM 1636 O O . ALA A 1 205 ? -4.956 -7.084 -0.675 1.00 98.31 205 ALA A O 1
ATOM 1637 N N . ILE A 1 206 ? -3.475 -5.401 -0.802 1.00 98.50 206 ILE A N 1
ATOM 1638 C CA . ILE A 1 206 ? -4.373 -4.376 -1.342 1.00 98.50 206 ILE A CA 1
ATOM 1639 C C . ILE A 1 206 ? -3.987 -4.121 -2.797 1.00 98.50 206 ILE A C 1
ATOM 1641 O O . ILE A 1 206 ? -2.845 -3.770 -3.094 1.00 98.50 206 ILE A O 1
ATOM 1645 N N . LEU A 1 207 ? -4.951 -4.270 -3.702 1.00 97.81 207 LEU A N 1
ATOM 1646 C CA . LEU A 1 207 ? -4.821 -3.844 -5.088 1.00 97.81 207 LEU A CA 1
ATOM 1647 C C . LEU A 1 207 ? -5.202 -2.371 -5.187 1.00 97.81 207 LEU A C 1
ATOM 1649 O O . LEU A 1 207 ? -6.353 -2.013 -4.948 1.00 97.81 207 LEU A O 1
ATOM 1653 N N . TRP A 1 208 ? -4.247 -1.528 -5.555 1.00 95.62 208 TRP A N 1
ATOM 1654 C CA . TRP A 1 208 ? -4.457 -0.109 -5.827 1.00 95.62 208 TRP A CA 1
ATOM 1655 C C . TRP A 1 208 ? -4.094 0.211 -7.274 1.00 95.62 208 TRP A C 1
ATOM 1657 O O . TRP A 1 208 ? -3.312 -0.504 -7.892 1.00 95.62 208 TRP A O 1
ATOM 1667 N N . GLY A 1 209 ? -4.673 1.274 -7.827 1.00 91.81 209 GLY A N 1
ATOM 1668 C CA . GLY A 1 209 ? -4.370 1.746 -9.174 1.00 91.81 209 GLY A CA 1
ATOM 1669 C C . GLY A 1 209 ? -5.623 2.038 -9.986 1.00 91.81 209 GLY A C 1
ATOM 1670 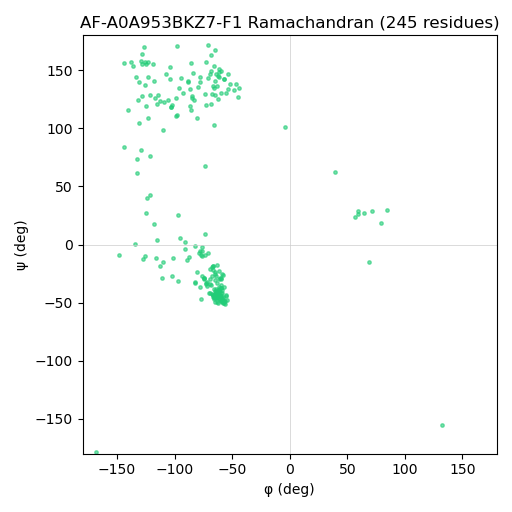O O . GLY A 1 209 ? -6.682 2.344 -9.437 1.00 91.81 209 GLY A O 1
ATOM 1671 N N . GLY A 1 210 ? -5.488 1.968 -11.308 1.00 89.75 210 GLY A N 1
ATOM 1672 C CA . GLY A 1 210 ? -6.555 2.314 -12.247 1.00 89.75 210 GLY A CA 1
ATOM 1673 C C . GLY A 1 210 ? -6.625 3.807 -12.551 1.00 89.75 210 GLY A C 1
ATOM 1674 O O . GLY A 1 210 ? -7.700 4.313 -12.845 1.00 89.75 210 GLY A O 1
ATOM 1675 N N . TRP A 1 211 ? -5.494 4.514 -12.493 1.00 86.31 211 TRP A N 1
ATOM 1676 C CA . TRP A 1 211 ? -5.398 5.947 -12.786 1.00 86.31 211 TRP A CA 1
ATOM 1677 C C . TRP A 1 211 ? -4.328 6.215 -13.848 1.00 86.31 211 TRP A C 1
ATOM 1679 O O . TRP A 1 211 ? -3.232 5.658 -13.790 1.00 86.31 211 TRP A O 1
ATOM 1689 N N . TRP A 1 212 ? -4.638 7.094 -14.799 1.00 79.69 212 TRP A N 1
ATOM 1690 C CA . TRP A 1 212 ? -3.686 7.667 -15.745 1.00 79.69 212 TRP A CA 1
ATOM 1691 C C . TRP A 1 212 ? -3.042 8.894 -15.139 1.00 79.69 212 TRP A C 1
ATOM 1693 O O . TRP A 1 212 ? -3.729 9.789 -14.655 1.00 79.69 212 TRP A O 1
ATOM 1703 N N . PHE A 1 213 ? -1.726 8.980 -15.255 1.00 73.12 213 PHE A N 1
ATOM 1704 C CA . PHE A 1 213 ? -0.971 10.158 -14.861 1.00 73.12 213 PHE A CA 1
ATOM 1705 C C . PHE A 1 213 ? -0.339 10.779 -16.117 1.00 73.12 213 PHE A C 1
ATOM 1707 O O . PHE A 1 213 ? 0.288 10.081 -16.910 1.00 73.12 213 PHE A O 1
ATOM 1714 N N . GLY A 1 214 ? -0.524 12.084 -16.329 1.00 62.62 214 GLY A N 1
ATOM 1715 C CA . GLY A 1 214 ? 0.171 12.911 -17.331 1.00 62.62 214 GLY A CA 1
ATOM 1716 C C . GLY A 1 214 ? 0.444 12.310 -18.722 1.00 62.62 214 GLY A C 1
ATOM 1717 O O . GLY A 1 214 ? 1.615 12.205 -19.094 1.00 62.62 214 GLY A O 1
ATOM 1718 N N . SER A 1 215 ? -0.581 11.949 -19.504 1.00 51.84 215 SER A N 1
ATOM 1719 C CA . SER A 1 215 ? -0.430 11.739 -20.958 1.00 51.84 215 SER A CA 1
ATOM 1720 C C . SER A 1 215 ? -0.574 13.065 -21.722 1.00 51.84 215 SER A C 1
ATOM 1722 O O . SER A 1 215 ? -1.183 13.996 -21.221 1.00 51.84 215 SER A O 1
ATOM 1724 N N . LYS A 1 216 ? -0.003 13.168 -22.934 1.00 43.69 216 LYS A N 1
ATOM 1725 C CA . LYS A 1 216 ? -0.064 14.379 -23.789 1.00 43.69 216 LYS A CA 1
ATOM 1726 C C . LYS A 1 216 ? -1.474 14.702 -24.311 1.00 43.69 216 LYS A C 1
ATOM 1728 O O . LYS A 1 216 ? -1.717 15.834 -24.711 1.00 43.69 216 LYS A O 1
ATOM 1733 N N . ASP A 1 217 ? -2.370 13.717 -24.284 1.00 47.31 217 ASP A N 1
ATOM 1734 C CA . ASP A 1 217 ? -3.798 13.860 -24.604 1.00 47.31 217 ASP A CA 1
ATOM 1735 C C . ASP A 1 217 ? -4.617 14.388 -23.414 1.00 47.31 217 ASP A C 1
ATOM 1737 O O . ASP A 1 217 ? -5.824 14.595 -23.513 1.00 47.31 217 ASP A O 1
ATOM 1741 N N . VAL A 1 218 ? -3.947 14.611 -22.284 1.00 47.25 218 VAL A N 1
ATOM 1742 C CA . VAL A 1 218 ? -4.474 15.230 -21.076 1.00 47.25 218 VAL A CA 1
ATOM 1743 C C . VAL A 1 218 ? -3.673 16.514 -20.893 1.00 47.25 218 VAL A C 1
ATOM 1745 O O . VAL A 1 218 ? -2.442 16.504 -20.961 1.00 47.25 218 VAL A O 1
ATOM 1748 N N . GLY A 1 219 ? -4.369 17.640 -20.771 1.00 35.62 219 GLY A N 1
ATOM 1749 C CA . GLY A 1 219 ? -3.789 18.975 -20.837 1.00 35.62 219 GLY A CA 1
ATOM 1750 C C . GLY A 1 219 ? -2.487 19.118 -20.045 1.00 35.62 219 GLY A C 1
ATOM 1751 O O . GLY A 1 219 ? -2.349 18.651 -18.918 1.00 35.62 219 GLY A O 1
ATOM 1752 N N . GLN A 1 220 ? -1.515 19.756 -20.696 1.00 36.00 220 GLN A N 1
ATOM 1753 C CA . GLN A 1 220 ? -0.286 20.334 -20.151 1.00 36.00 220 GLN A CA 1
ATOM 1754 C C . GLN A 1 220 ? -0.147 20.260 -18.615 1.00 36.00 220 GLN A C 1
ATOM 1756 O O . GLN A 1 220 ? -0.684 21.085 -17.884 1.00 36.00 220 GLN A O 1
ATOM 1761 N N . GLY A 1 221 ? 0.642 19.293 -18.143 1.00 38.34 221 GLY A N 1
ATOM 1762 C CA . GLY A 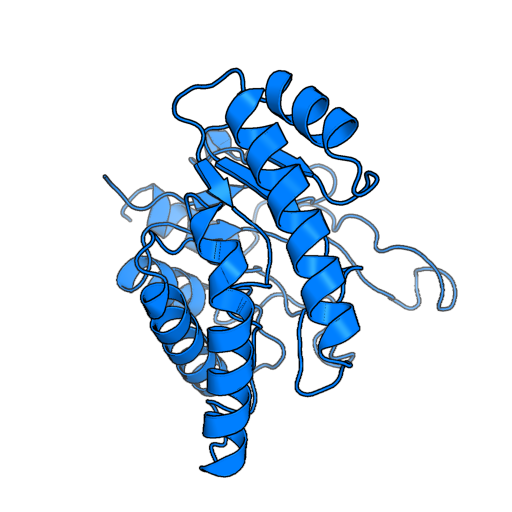1 221 ? 1.500 19.409 -16.956 1.00 38.34 221 GLY A CA 1
ATOM 1763 C C . GLY A 1 221 ? 0.866 19.502 -15.564 1.00 38.34 221 GLY A C 1
ATOM 1764 O O . GLY A 1 221 ? 1.595 19.276 -14.602 1.00 38.34 221 GLY A O 1
ATOM 1765 N N . ASN A 1 222 ? -0.431 19.785 -15.422 1.00 44.06 222 ASN A N 1
ATOM 1766 C CA . ASN A 1 222 ? -1.016 20.164 -14.128 1.00 44.06 222 ASN A CA 1
ATOM 1767 C C . ASN A 1 222 ? -2.339 19.447 -13.793 1.00 44.06 222 ASN A C 1
ATOM 1769 O O . ASN A 1 222 ? -2.922 19.715 -12.742 1.00 44.06 222 ASN A O 1
ATOM 1773 N N . GLU A 1 223 ? -2.845 18.561 -14.654 1.00 46.72 223 GLU A N 1
ATOM 1774 C CA . GLU A 1 223 ? -4.100 17.857 -14.379 1.00 46.72 223 GLU A CA 1
ATOM 1775 C C . GLU A 1 223 ? -3.899 16.679 -13.418 1.00 46.72 223 GLU A C 1
ATOM 1777 O O . GLU A 1 223 ? -2.961 15.884 -13.537 1.00 46.72 223 GLU A O 1
ATOM 1782 N N . SER A 1 224 ? -4.810 16.581 -12.446 1.00 56.19 224 SER A N 1
ATOM 1783 C CA . SER A 1 224 ? -4.942 15.415 -11.574 1.00 56.19 224 SER A CA 1
ATOM 1784 C C . SER A 1 224 ? -5.165 14.175 -12.437 1.00 56.19 224 SER A C 1
ATOM 1786 O O . SER A 1 224 ? -5.818 14.251 -13.474 1.00 56.19 224 SER A O 1
ATOM 1788 N N . GLY A 1 225 ? -4.585 13.038 -12.041 1.00 64.62 225 GLY A N 1
ATOM 1789 C CA . GLY A 1 225 ? -4.758 11.805 -12.803 1.00 64.62 225 GLY A CA 1
ATOM 1790 C C . GLY A 1 225 ? -6.238 11.487 -13.033 1.00 64.62 225 GLY A C 1
ATOM 1791 O O . GLY A 1 225 ? -7.073 11.773 -12.174 1.00 64.62 225 GLY A O 1
ATOM 1792 N N . HIS A 1 226 ? -6.564 10.889 -14.179 1.00 78.69 226 HIS A N 1
ATOM 1793 C CA . HIS A 1 226 ? -7.936 10.504 -14.528 1.00 78.69 226 HIS A CA 1
ATOM 1794 C C . HIS A 1 226 ? -8.096 8.983 -14.437 1.00 78.69 226 HIS A C 1
ATOM 1796 O O . HIS A 1 226 ? -7.143 8.265 -14.740 1.00 78.69 226 HIS A O 1
ATOM 1802 N N . PRO A 1 227 ? -9.267 8.455 -14.050 1.00 86.00 227 PRO A N 1
ATOM 1803 C CA . PRO A 1 227 ? -9.501 7.012 -14.017 1.00 86.00 227 PRO A CA 1
ATOM 1804 C C . PRO A 1 227 ? -9.218 6.328 -15.370 1.00 86.00 227 PRO A C 1
ATOM 1806 O O . PRO A 1 227 ? -9.722 6.757 -16.409 1.00 86.00 227 PRO A O 1
ATOM 1809 N N . TRP A 1 228 ? -8.434 5.246 -15.361 1.00 88.62 228 TRP A N 1
ATOM 1810 C CA . TRP A 1 228 ? -8.164 4.394 -16.529 1.00 88.62 228 TRP A CA 1
ATOM 1811 C C . TRP A 1 228 ? -9.452 3.665 -16.930 1.00 88.62 228 TRP A C 1
ATOM 1813 O O . TRP A 1 228 ? -10.064 3.053 -16.058 1.00 88.62 228 TRP A O 1
ATOM 1823 N N . PRO A 1 229 ? -9.879 3.682 -18.208 1.00 91.00 229 PRO A N 1
ATOM 1824 C CA . PRO A 1 229 ? -10.969 2.833 -18.693 1.00 91.00 229 PRO A CA 1
ATOM 1825 C C . PRO A 1 229 ? -10.837 1.356 -18.294 1.00 91.00 229 PRO A C 1
ATOM 1827 O O . PRO A 1 229 ? -9.782 0.747 -18.450 1.00 91.00 229 PRO A O 1
ATOM 1830 N N . TRP A 1 230 ? -11.910 0.759 -17.790 1.00 93.69 230 TRP A N 1
ATOM 1831 C CA . TRP A 1 230 ? -11.930 -0.670 -17.508 1.00 93.69 230 TRP A CA 1
ATOM 1832 C C . TRP A 1 230 ? -11.856 -1.511 -18.792 1.00 93.69 230 TRP A C 1
ATOM 1834 O O . TRP A 1 230 ? -12.588 -1.268 -19.752 1.00 93.69 230 TRP A O 1
ATOM 1844 N N . GLU A 1 231 ? -11.035 -2.563 -18.773 1.00 92.56 231 GLU A N 1
ATOM 1845 C CA . GLU A 1 231 ? -10.957 -3.577 -19.825 1.00 92.56 231 GLU A CA 1
ATOM 1846 C C . GLU A 1 231 ? -11.255 -4.956 -19.222 1.00 92.56 231 GLU A C 1
ATOM 1848 O O . GLU A 1 231 ? -10.678 -5.378 -18.218 1.00 92.56 231 GLU A O 1
ATOM 1853 N N . LYS A 1 232 ? -12.189 -5.689 -19.833 1.00 89.12 232 LYS A N 1
ATOM 1854 C CA . LYS A 1 232 ? -12.672 -6.981 -19.308 1.00 89.12 232 LYS A CA 1
ATOM 1855 C C . LYS A 1 232 ? -11.619 -8.096 -19.331 1.00 89.12 232 LYS A C 1
ATOM 1857 O O . LYS A 1 232 ? -11.789 -9.124 -18.673 1.00 89.12 232 LYS A O 1
ATOM 1862 N N . ASP A 1 233 ? -10.581 -7.924 -20.136 1.00 90.00 233 ASP A N 1
ATOM 1863 C CA . ASP A 1 233 ? -9.573 -8.913 -20.497 1.00 90.00 233 ASP A CA 1
ATOM 1864 C C . ASP A 1 233 ? -8.161 -8.526 -20.049 1.00 90.00 233 ASP A C 1
ATOM 1866 O O . ASP A 1 233 ? -7.189 -9.146 -20.489 1.00 90.00 233 ASP A O 1
ATOM 1870 N N . PHE A 1 234 ? -8.050 -7.585 -19.103 1.00 93.56 234 PHE A N 1
ATOM 1871 C CA . PHE A 1 234 ? -6.793 -7.282 -18.433 1.00 93.56 234 PHE A CA 1
ATOM 1872 C C . PHE A 1 234 ? -6.051 -8.561 -18.016 1.00 93.56 234 PHE A C 1
ATOM 1874 O O . PHE A 1 234 ? -6.589 -9.419 -17.310 1.00 93.56 234 PHE A O 1
ATOM 1881 N N . ALA A 1 235 ? -4.783 -8.675 -18.420 1.00 93.56 235 ALA A N 1
ATOM 1882 C CA . ALA A 1 235 ? -3.956 -9.834 -18.094 1.00 93.56 235 ALA A CA 1
ATOM 1883 C C . ALA A 1 235 ? -3.824 -10.030 -16.574 1.00 93.56 235 ALA A C 1
ATOM 1885 O O . ALA A 1 235 ? -3.997 -11.142 -16.081 1.00 93.56 235 ALA A O 1
ATOM 1886 N N . TRP A 1 236 ? -3.640 -8.940 -15.821 1.00 94.69 236 TRP A N 1
ATOM 1887 C CA . TRP A 1 236 ? -3.553 -8.972 -14.359 1.00 94.69 236 TRP A CA 1
ATOM 1888 C C . TRP A 1 236 ? -4.826 -9.519 -13.691 1.00 94.69 236 TRP A C 1
ATOM 1890 O O . TRP A 1 236 ? -4.747 -10.137 -12.631 1.00 94.69 236 TRP A O 1
ATOM 1900 N N . LEU A 1 237 ? -6.005 -9.356 -14.308 1.00 94.25 237 LEU A N 1
ATOM 1901 C CA . LEU A 1 237 ? -7.263 -9.865 -13.753 1.00 94.25 237 LEU A CA 1
ATOM 1902 C C . LEU A 1 237 ? -7.314 -11.398 -13.794 1.00 94.25 237 LEU A C 1
ATOM 1904 O O . LEU A 1 237 ? -7.932 -12.020 -12.929 1.00 94.25 237 LEU A O 1
ATOM 1908 N N . LYS A 1 238 ? -6.640 -12.026 -14.768 1.00 93.94 238 LYS A N 1
ATOM 1909 C CA . LYS A 1 238 ? -6.478 -13.488 -14.808 1.00 93.94 238 LYS A CA 1
ATOM 1910 C C . LYS A 1 238 ? -5.670 -13.973 -13.604 1.00 93.94 238 LYS A C 1
ATOM 1912 O O . LYS A 1 238 ? -6.078 -14.941 -12.969 1.00 93.94 238 LYS A O 1
ATOM 1917 N N . GLU A 1 239 ? -4.612 -13.250 -13.239 1.00 95.06 239 GLU A N 1
ATOM 1918 C CA . GLU A 1 239 ? -3.807 -13.547 -12.048 1.00 95.06 239 GLU A CA 1
ATOM 1919 C C . GLU A 1 239 ? -4.611 -13.379 -10.757 1.00 95.06 239 GLU A C 1
ATOM 1921 O O . GLU A 1 239 ? -4.590 -14.248 -9.893 1.00 95.06 239 GLU A O 1
ATOM 1926 N N . VAL A 1 240 ? -5.412 -12.320 -10.639 1.00 93.12 240 VAL A N 1
ATOM 1927 C CA . VAL A 1 240 ? -6.300 -12.139 -9.479 1.00 93.12 240 VAL A CA 1
ATOM 1928 C C . VAL A 1 240 ? -7.290 -13.300 -9.348 1.00 93.12 240 VAL A C 1
ATOM 1930 O O . VAL A 1 240 ? -7.438 -13.872 -8.267 1.00 93.12 240 VAL A O 1
ATOM 1933 N N . ARG A 1 241 ? -7.922 -13.711 -10.454 1.00 92.56 241 ARG A N 1
ATOM 1934 C CA . ARG A 1 241 ? -8.839 -14.861 -10.471 1.00 92.56 241 ARG A CA 1
ATOM 1935 C C . ARG A 1 241 ? -8.138 -16.164 -10.089 1.00 92.56 241 ARG A C 1
ATOM 1937 O O . ARG A 1 241 ? -8.745 -16.961 -9.379 1.00 92.56 241 ARG A O 1
ATOM 1944 N N . ARG A 1 242 ? -6.889 -16.365 -10.522 1.00 93.06 242 ARG A N 1
ATOM 1945 C CA . ARG A 1 242 ? -6.056 -17.519 -10.146 1.00 93.06 242 ARG A CA 1
ATOM 1946 C C . ARG A 1 242 ? -5.917 -17.616 -8.625 1.00 93.06 242 ARG A C 1
ATOM 1948 O O . ARG A 1 242 ? -6.271 -18.628 -8.028 1.00 93.06 242 ARG A O 1
ATOM 1955 N N . ILE A 1 243 ? -5.530 -16.515 -7.980 1.00 90.56 243 ILE A N 1
ATOM 1956 C CA . ILE A 1 243 ? -5.334 -16.458 -6.525 1.00 90.56 243 ILE A CA 1
ATOM 1957 C C . ILE A 1 243 ? -6.636 -16.664 -5.749 1.00 90.56 243 ILE A C 1
ATOM 1959 O O . ILE A 1 243 ? -6.680 -17.477 -4.828 1.00 90.56 243 ILE A O 1
ATOM 1963 N N . VAL A 1 244 ? -7.696 -15.941 -6.113 1.00 87.44 244 VAL A N 1
ATOM 1964 C CA . VAL A 1 244 ? -8.950 -15.933 -5.343 1.00 87.44 244 VAL A CA 1
ATOM 1965 C C . VAL A 1 244 ? -9.734 -17.235 -5.506 1.00 87.44 244 VAL A C 1
ATOM 1967 O O . VAL A 1 244 ? -10.382 -17.684 -4.563 1.00 87.44 244 VAL A O 1
ATOM 1970 N N . ARG A 1 245 ? -9.671 -17.866 -6.685 1.00 84.12 245 ARG A N 1
ATOM 1971 C CA . ARG A 1 245 ? -10.395 -19.115 -6.977 1.00 84.12 245 ARG A CA 1
ATOM 1972 C C . ARG A 1 245 ? -9.579 -20.373 -6.669 1.00 84.12 245 ARG A C 1
ATOM 1974 O O . ARG A 1 245 ? -10.118 -21.468 -6.792 1.00 84.12 245 ARG A O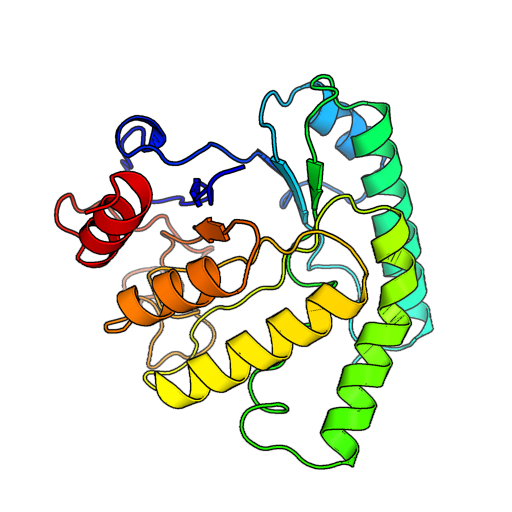 1
ATOM 1981 N N . GLY A 1 246 ? -8.313 -20.226 -6.267 1.00 70.44 246 GLY A N 1
ATOM 1982 C CA . GLY A 1 246 ? -7.406 -21.349 -6.015 1.00 70.44 246 GLY A CA 1
ATOM 1983 C C . GLY A 1 246 ? -7.083 -22.167 -7.269 1.00 70.44 246 GLY A C 1
ATOM 1984 O O . GLY A 1 246 ? -6.840 -23.366 -7.151 1.00 70.44 246 GLY A O 1
ATOM 1985 N N . LEU A 1 247 ? -7.142 -21.525 -8.441 1.00 48.91 247 LEU A N 1
ATOM 1986 C CA . LEU A 1 247 ? -6.775 -22.111 -9.733 1.00 48.91 247 LEU A CA 1
ATOM 1987 C C . LEU A 1 247 ? -5.268 -21.997 -9.987 1.00 48.91 247 LEU A C 1
ATOM 1989 O O . LEU A 1 247 ? -4.609 -21.164 -9.321 1.00 48.91 247 LEU A O 1
#

Mean predicted aligned error: 4.48 Å

Foldseek 3Di:
DAAAEEEAEFADPDDPCVVLVHFYEAEDAPDDLDLVVLLVSQLPDDGLEYEYEDPVFDQAVVPDPLVRNVVSLVSLLSNLVSSCVRHPHVNRWYEYEQRQPNADLCCQLPHDPVSVCRSLVSNVSSLSNLVSGQEYEHELFAADLDLPSSLSRVVVSLVSNCVSVHFYAYEYEQAHDQPHVVGAPHGHPVLLSVVVSCSVRGRYYYYYYQWHDDDPVPDPDDDDTDGHHDDPPPPNSVSSSCSSVVD

pLDDT: mean 91.97, std 11.86, range [35.62, 98.75]

Solvent-accessible surface area (backbone atoms only — not comparable to full-atom values): 13412 Å² total; per-residue (Å²): 133,79,74,47,47,29,43,55,61,47,32,35,88,55,71,76,50,58,83,61,62,33,39,67,49,44,77,48,66,87,72,74,79,46,30,68,60,39,13,54,54,31,39,72,44,75,42,57,35,38,36,53,40,63,85,91,43,49,63,46,59,90,86,40,59,61,70,51,26,52,51,31,40,53,45,49,40,47,24,37,49,25,26,67,71,38,32,62,40,86,77,36,36,40,30,36,66,42,46,47,27,57,68,57,59,58,43,60,58,62,67,46,72,67,50,48,52,51,51,54,48,33,37,58,67,40,47,73,47,54,77,58,39,59,34,33,18,29,56,53,64,42,56,63,103,43,69,70,51,46,52,44,19,42,51,51,50,51,58,55,32,47,74,72,76,42,53,37,36,34,35,34,43,61,39,30,36,64,89,33,79,92,37,34,77,33,74,46,91,59,40,57,60,54,54,50,52,41,63,78,71,35,59,26,35,32,39,36,49,38,58,36,57,85,50,91,95,42,69,82,96,74,62,76,61,45,55,30,75,58,62,100,76,48,69,59,56,55,46,51,42,26,67,64,70,73,98

Sequence (247 aa):
MGFKLYNLLGFKDQPDLTLEGLTPVSWYSRGGYDPVVVGKWASEQKSDLLIVDFEGLCSDVRVQKAECVAQGHAQRIAAFRAAKRDKKNPHAQIGTYAVCPVGDYWTPVMPSEEKLLAWHGTNRFNSVIAGDLDVICPSLYAFYDDEKGWVKYAIANIEEAYKYGKPVIPFICPHYHHSDPKFRNKMIPYFGTMIDTVRERCDSAILWGGWWFGSKDVGQGNESGHPWPWEKDFAWLKEVRRIVRGL

Radius of gyration: 17.76 Å; Cα contacts (8 Å, |Δi|>4): 460; chains: 1; bounding box: 46×42×44 Å

Secondary structure (DSSP, 8-state):
---EEEEEE--BT---GGGGTPEE-EEE-SS-S-HHHHHHHHHH---SEEEE--TTS---TTTS-HHHHHHHHHHHHHHHHHHHHH-S-TTPEEE-BS-SSPP-SHHHHS--HHHHHHHHHHHHHTHHHHTT-SSBB-B----SS-HHHHHHHHHHHHHHHHTTSS-B--EE-SB--TTSTTTTT-B-TTHHHHHHHHHHHSSEEEEEE-EE---TTS-TTTPPPEEPBP-TT-HHHHHHHHHHHT-